Protein AF-A0A2T1EA44-F1 (afdb_monomer_lite)

Radius of gyration: 20.58 Å; chains: 1; bounding box: 34×71×42 Å

Sequence (195 aa):
MQTLPCPFCGSSKQEIYDLWYDGSHVLVYCECGAQAGEAEDKERAIALWNTRKAQSNTGEKLMQKIIATALLLPVLTFVPSALAQVMIDFQSQPTSEQLVQVIENATKDKNYSTARRVADNAIKQFPDLAIAYYYRAIAEFNIGNPEGARLDFEMAKTLYLSQLKSVKISAQEKNEAWVKLEMVEQHLKLLKPQR

pLDDT: mean 76.05, std 19.66, range [32.69, 98.44]

Foldseek 3Di:
DQAQQQPQPRDSPWDWDDPPVPQQWIWIDHLLLDIFHTHGHDVRRRVRRRVPDHDDDPPCPPVVVVVVVVPPDDDDPPPPVVVVVVVVNVPRDDDLVRLLVQLVVCVVVVVLVSNLSSLVNSCVVPVLSLSSLQSNLSSCVSVPNLVSSLVSLVSSLVSLVVVLPDPPDDPVVNVVSVVSNVVSVVSNVVSPPDD

Secondary structure (DSSP, 8-state):
-PPPPPTTT----EEEEESSSSSSSEEEEETTS-BPPPBSSHHHHHHHHHTT-----TTTTTTHHHHHHS----------HHHHHHHHHHTTSPPHHHHHHHHHHHHHTT-HHHHHHHHHHHHHH-TT-HHHHHHHHHHHHHTT-HHHHHHHHHHHHHHHHHHHH-TTS-HHHHHHHHHHHHHHHHHHHHTS---

Structure (mmCIF, N/CA/C/O backbone):
data_AF-A0A2T1EA44-F1
#
_entry.id   AF-A0A2T1EA44-F1
#
loop_
_atom_site.group_PDB
_atom_site.id
_atom_site.type_symbol
_atom_site.label_atom_id
_atom_site.label_alt_id
_atom_site.label_comp_id
_atom_site.label_asym_id
_atom_site.label_entity_id
_atom_site.label_seq_id
_atom_site.pdbx_PDB_ins_code
_atom_site.Cartn_x
_atom_site.Cartn_y
_atom_site.Cartn_z
_atom_site.occupancy
_atom_site.B_iso_or_equiv
_atom_site.auth_seq_id
_atom_site.auth_comp_id
_atom_site.auth_asym_id
_atom_site.auth_atom_id
_atom_site.pdbx_PDB_model_num
ATOM 1 N N . MET A 1 1 ? 12.263 -21.273 -20.399 1.00 66.25 1 MET A N 1
ATOM 2 C CA . MET A 1 1 ? 11.385 -21.879 -19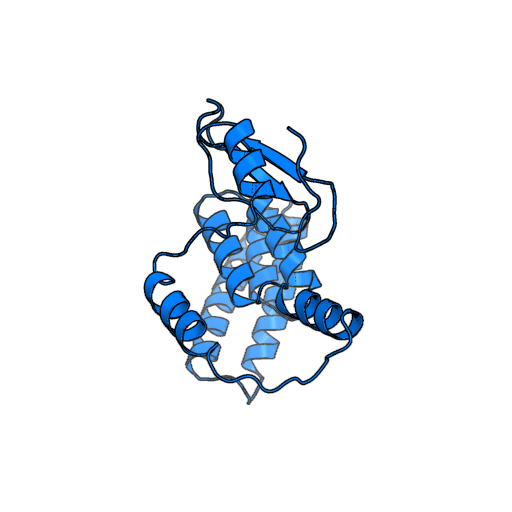.366 1.00 66.25 1 MET A CA 1
ATOM 3 C C . MET 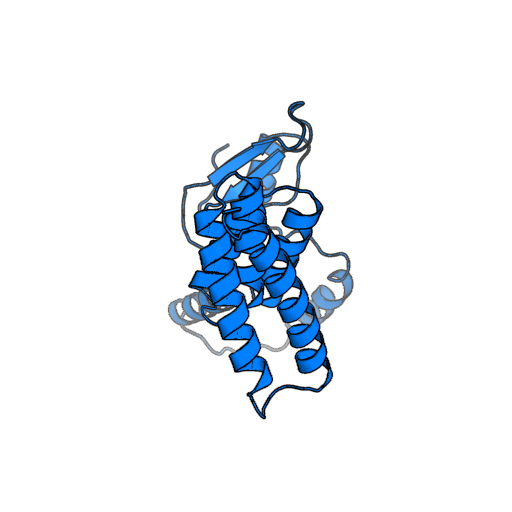A 1 1 ? 10.111 -21.051 -19.244 1.00 66.25 1 MET A C 1
ATOM 5 O O . MET A 1 1 ? 10.185 -19.857 -19.495 1.00 66.25 1 MET A O 1
ATOM 9 N N . GLN A 1 2 ? 8.966 -21.655 -18.910 1.00 82.19 2 GLN A N 1
ATOM 10 C CA . GLN A 1 2 ? 7.730 -20.920 -18.589 1.00 82.19 2 GLN A CA 1
ATOM 11 C C . GLN A 1 2 ? 7.551 -20.841 -17.066 1.00 82.19 2 GLN A C 1
ATOM 13 O O . GLN A 1 2 ? 8.016 -21.723 -16.336 1.00 82.19 2 GLN A O 1
ATOM 18 N N . THR A 1 3 ? 6.916 -19.774 -16.587 1.00 83.56 3 THR A N 1
ATOM 19 C CA . THR A 1 3 ? 6.567 -19.614 -15.173 1.00 83.56 3 THR A CA 1
ATOM 20 C C . THR A 1 3 ? 5.416 -20.548 -14.817 1.00 83.56 3 THR A C 1
ATOM 22 O O . THR A 1 3 ? 4.441 -20.666 -15.556 1.00 83.56 3 THR A O 1
ATOM 25 N N . LEU A 1 4 ? 5.517 -21.221 -13.674 1.00 85.62 4 LEU A N 1
ATOM 26 C CA . LEU A 1 4 ? 4.383 -21.915 -13.082 1.00 85.62 4 LEU A CA 1
ATOM 27 C C . LEU A 1 4 ? 3.350 -20.888 -12.601 1.00 85.62 4 LEU A C 1
ATOM 29 O O . LEU A 1 4 ? 3.738 -19.787 -12.192 1.00 85.62 4 LEU A O 1
ATOM 33 N N . PRO A 1 5 ? 2.056 -21.251 -12.568 1.00 83.44 5 PRO A N 1
ATOM 34 C CA . PRO A 1 5 ? 1.039 -20.401 -11.977 1.00 83.44 5 PRO A CA 1
ATOM 35 C C . PRO A 1 5 ? 1.421 -19.975 -10.561 1.00 83.44 5 PRO A C 1
ATOM 37 O O . PRO A 1 5 ? 2.055 -20.720 -9.795 1.00 83.44 5 PRO A O 1
ATOM 40 N N . CYS A 1 6 ? 1.044 -18.747 -10.232 1.00 78.19 6 CYS A N 1
ATOM 41 C CA . CYS A 1 6 ? 1.312 -18.141 -8.946 1.00 78.19 6 CYS A CA 1
ATOM 42 C C . CYS A 1 6 ? 0.760 -19.019 -7.822 1.00 78.19 6 CYS A C 1
ATOM 44 O O . CYS A 1 6 ? -0.415 -19.381 -7.874 1.00 78.19 6 CYS A O 1
ATOM 46 N N . PRO A 1 7 ? 1.565 -19.346 -6.797 1.00 69.31 7 PRO A N 1
ATOM 47 C CA . PRO A 1 7 ? 1.091 -20.185 -5.704 1.00 69.31 7 PRO A CA 1
ATOM 48 C C . PRO A 1 7 ? 0.096 -19.438 -4.809 1.00 69.31 7 PRO A C 1
ATOM 50 O O . PRO A 1 7 ? -0.648 -20.072 -4.079 1.00 69.31 7 PRO A O 1
ATOM 53 N N . PHE A 1 8 ? 0.079 -18.103 -4.876 1.00 64.75 8 PHE A N 1
ATOM 54 C CA . PHE A 1 8 ? -0.744 -17.257 -4.016 1.00 64.75 8 PHE A CA 1
ATOM 55 C C . PHE A 1 8 ? -2.123 -16.961 -4.607 1.00 64.75 8 PHE A C 1
ATOM 57 O O . PHE A 1 8 ? -3.100 -16.891 -3.874 1.00 64.75 8 PHE A O 1
ATOM 64 N N . CYS A 1 9 ? -2.216 -16.761 -5.925 1.00 67.94 9 CYS A N 1
ATOM 65 C CA . CYS A 1 9 ? -3.474 -16.377 -6.575 1.00 67.94 9 CYS A CA 1
ATOM 66 C C . CYS A 1 9 ? -3.900 -17.299 -7.722 1.00 67.94 9 CYS A C 1
ATOM 68 O O . CYS A 1 9 ? -4.896 -17.018 -8.382 1.00 67.94 9 CYS A O 1
ATOM 70 N N . GLY A 1 10 ? -3.121 -18.339 -8.034 1.00 73.56 10 GLY A N 1
ATOM 71 C CA . GLY A 1 10 ? -3.393 -19.266 -9.138 1.00 73.56 10 GLY A CA 1
ATOM 72 C C . GLY A 1 10 ? -3.266 -18.666 -10.543 1.00 73.56 10 GLY A C 1
ATOM 73 O O . GLY A 1 10 ? -3.386 -19.392 -11.526 1.00 73.56 10 GLY A O 1
ATOM 74 N N . SER A 1 11 ? -3.005 -17.362 -10.670 1.00 75.38 11 SER A N 1
ATOM 75 C CA . SER A 1 11 ? -2.881 -16.705 -11.970 1.00 75.38 11 SER A CA 1
ATOM 76 C C . SER A 1 11 ? -1.675 -17.224 -12.743 1.00 75.38 11 SER A C 1
ATOM 78 O O . SER A 1 11 ? -0.626 -17.496 -12.162 1.00 75.38 11 SER A O 1
ATOM 80 N N . SER A 1 12 ? -1.796 -17.308 -14.064 1.00 83.50 12 SER A N 1
ATOM 81 C CA . SER A 1 12 ? -0.691 -17.533 -15.004 1.00 83.50 12 SER A CA 1
ATOM 82 C C . SER A 1 12 ? -0.153 -16.228 -15.606 1.00 83.50 12 SER A C 1
ATOM 84 O O . SER A 1 12 ? 0.660 -16.257 -16.527 1.00 83.50 12 SER A O 1
ATOM 86 N N . LYS A 1 13 ? -0.635 -15.071 -15.136 1.00 78.94 13 LYS A N 1
ATOM 87 C CA . LYS A 1 13 ? -0.193 -13.749 -15.588 1.00 78.94 13 LYS A CA 1
ATOM 88 C C . LYS A 1 13 ? 1.004 -13.298 -14.757 1.00 78.94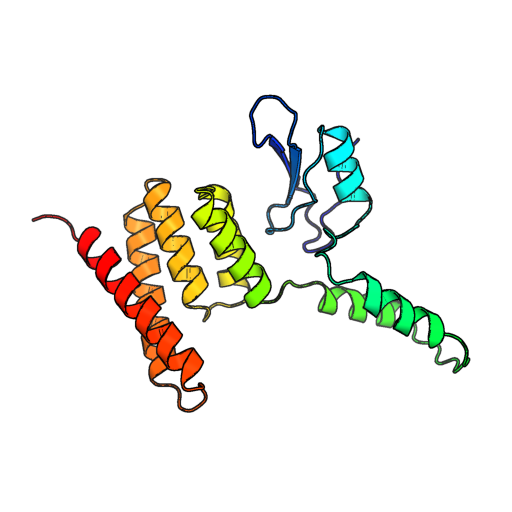 13 LYS A C 1
ATOM 90 O O . LYS A 1 13 ? 0.878 -12.508 -13.819 1.00 78.94 13 LYS A O 1
ATOM 95 N N . GLN A 1 14 ? 2.159 -13.870 -15.082 1.00 85.00 14 GLN A N 1
ATOM 96 C CA . GLN A 1 14 ? 3.446 -13.414 -14.573 1.00 85.00 14 GLN A CA 1
ATOM 97 C C . GLN A 1 14 ? 4.118 -12.489 -15.582 1.00 85.00 14 GLN A C 1
ATOM 99 O O . GLN A 1 14 ? 4.169 -12.778 -16.776 1.00 85.00 14 GLN A O 1
ATOM 104 N N . GLU A 1 15 ? 4.686 -11.411 -15.070 1.00 80.94 15 GLU A N 1
ATOM 105 C CA . GLU A 1 15 ? 5.551 -10.496 -15.791 1.00 80.94 15 GLU A CA 1
ATOM 106 C C . GLU A 1 15 ? 6.984 -10.680 -15.297 1.00 80.94 15 GLU A C 1
ATOM 108 O O . GLU A 1 15 ? 7.231 -11.020 -14.140 1.00 80.94 15 GLU A O 1
ATOM 113 N N . ILE A 1 16 ? 7.942 -10.477 -16.193 1.00 81.50 16 ILE A N 1
ATOM 114 C CA . ILE A 1 16 ? 9.364 -10.554 -15.873 1.00 81.50 16 ILE A CA 1
ATOM 115 C C . ILE A 1 16 ? 9.899 -9.140 -15.992 1.00 81.50 16 ILE A C 1
ATOM 117 O O . ILE A 1 16 ? 9.819 -8.550 -17.069 1.00 81.50 16 ILE A O 1
ATOM 121 N N . TYR A 1 17 ? 10.392 -8.608 -14.881 1.00 72.38 17 TYR A N 1
ATOM 122 C CA . TYR A 1 17 ? 10.838 -7.227 -14.785 1.00 72.38 17 TYR A CA 1
ATOM 123 C C . TYR A 1 17 ? 12.358 -7.179 -14.666 1.00 72.38 17 TYR A C 1
ATOM 125 O O . TYR A 1 17 ? 12.923 -7.875 -13.823 1.00 72.38 17 TYR A O 1
ATOM 133 N N . ASP A 1 18 ? 12.993 -6.367 -15.509 1.00 76.00 18 ASP A N 1
ATOM 134 C CA . ASP A 1 18 ? 14.408 -6.011 -15.408 1.00 76.00 18 ASP A CA 1
ATOM 135 C C . ASP A 1 18 ? 14.509 -4.678 -14.665 1.00 76.00 18 ASP A C 1
ATOM 137 O O . ASP A 1 18 ? 13.965 -3.661 -15.099 1.00 76.00 18 ASP A O 1
ATOM 141 N N . LEU A 1 19 ? 15.145 -4.710 -13.500 1.00 62.88 19 LEU A N 1
ATOM 142 C CA . LEU A 1 19 ? 15.240 -3.563 -12.611 1.00 62.88 19 LEU A CA 1
ATOM 143 C C . LEU A 1 19 ? 16.288 -2.536 -13.080 1.00 62.88 19 LEU A C 1
ATOM 145 O O . LEU A 1 19 ? 16.134 -1.356 -12.767 1.00 62.88 19 LEU A O 1
ATOM 149 N N . TRP A 1 20 ? 17.324 -2.954 -13.817 1.00 63.75 20 TRP A N 1
ATOM 150 C CA . TRP A 1 20 ? 18.500 -2.115 -14.114 1.00 63.75 20 TRP A CA 1
ATOM 151 C C . TRP A 1 20 ? 18.742 -1.918 -15.619 1.00 63.75 20 TRP A C 1
ATOM 153 O O . TRP A 1 20 ? 19.686 -1.228 -15.994 1.00 63.75 20 TRP A O 1
ATOM 163 N N . TYR A 1 21 ? 17.855 -2.440 -16.480 1.00 52.94 21 TYR A N 1
ATOM 164 C CA . TYR A 1 21 ? 17.894 -2.331 -17.953 1.00 52.94 21 TYR A CA 1
ATOM 165 C C . TYR A 1 21 ? 19.145 -2.938 -18.616 1.00 52.94 21 TYR A C 1
ATOM 167 O O . TYR A 1 21 ? 19.296 -2.865 -19.838 1.00 52.94 21 TYR A O 1
ATOM 175 N N . ASP A 1 22 ? 20.034 -3.535 -17.827 1.00 70.12 22 ASP A N 1
ATOM 176 C CA . ASP A 1 22 ? 21.237 -4.244 -18.254 1.00 70.12 22 ASP A CA 1
ATOM 177 C C . ASP A 1 22 ? 21.069 -5.772 -18.174 1.00 70.12 22 ASP A C 1
ATOM 179 O O . ASP A 1 22 ? 21.993 -6.518 -18.500 1.00 70.12 22 ASP A O 1
ATOM 183 N N . GLY A 1 23 ? 19.883 -6.242 -17.771 1.00 62.03 23 GLY A N 1
ATOM 184 C CA . GLY A 1 23 ? 19.543 -7.651 -17.631 1.00 62.03 23 GLY A CA 1
ATOM 185 C C . GLY A 1 23 ? 20.100 -8.329 -16.383 1.00 62.03 23 GLY A C 1
ATOM 186 O O . GLY A 1 23 ? 19.860 -9.524 -16.234 1.00 62.03 23 GLY A O 1
ATOM 187 N N . SER A 1 24 ? 20.813 -7.613 -15.505 1.00 64.94 24 SER A N 1
ATOM 188 C CA . SER A 1 24 ? 21.544 -8.201 -14.369 1.00 64.94 24 SER A CA 1
ATOM 189 C C . SER A 1 24 ? 20.709 -8.388 -13.098 1.00 64.94 24 SER A C 1
ATOM 191 O O . SER A 1 24 ? 21.126 -9.074 -12.169 1.00 64.94 24 SER A O 1
ATOM 193 N N . HIS A 1 25 ? 19.516 -7.799 -13.050 1.00 70.62 25 HIS A N 1
ATOM 194 C CA . HIS A 1 25 ? 18.621 -7.846 -11.896 1.00 70.62 25 HIS A CA 1
ATOM 195 C C . HIS A 1 25 ? 17.193 -8.065 -12.379 1.00 70.62 25 HIS A C 1
ATOM 197 O O . HIS A 1 25 ? 16.414 -7.133 -12.593 1.00 70.62 25 HIS A O 1
ATOM 203 N N . VAL A 1 26 ? 16.860 -9.334 -12.570 1.00 76.81 26 VAL A N 1
ATOM 204 C CA . VAL A 1 26 ? 15.582 -9.772 -13.114 1.00 76.81 26 VAL A CA 1
ATOM 205 C C . VAL A 1 26 ? 14.770 -10.463 -12.029 1.00 76.81 26 VAL A C 1
ATOM 207 O O . VAL A 1 26 ? 15.279 -11.302 -11.287 1.00 76.81 26 VAL A O 1
ATOM 210 N N . LEU A 1 27 ? 13.479 -10.154 -11.951 1.00 79.38 27 LEU A N 1
ATOM 211 C CA . LEU A 1 27 ? 12.551 -10.841 -11.055 1.00 79.38 27 LEU A CA 1
ATOM 212 C C . LEU A 1 27 ? 11.258 -11.220 -11.770 1.00 79.38 27 LEU A C 1
ATOM 214 O O . LEU A 1 27 ? 10.819 -10.561 -12.714 1.00 79.38 27 LEU A O 1
ATOM 218 N N . VAL A 1 28 ? 10.644 -12.306 -11.300 1.00 84.69 28 VAL A N 1
ATOM 219 C CA . VAL A 1 28 ? 9.301 -12.703 -11.728 1.00 84.69 28 VAL A CA 1
ATOM 220 C C . VAL A 1 28 ? 8.297 -12.091 -10.778 1.00 84.69 28 VAL A C 1
ATOM 222 O O . VAL A 1 28 ? 8.375 -12.281 -9.563 1.00 84.69 28 VAL A O 1
ATOM 225 N N . TYR A 1 29 ? 7.337 -11.397 -11.363 1.00 75.94 29 TYR A N 1
ATOM 226 C CA . TYR A 1 29 ? 6.269 -10.713 -10.678 1.00 75.94 29 TYR A CA 1
ATOM 227 C C . TYR A 1 29 ? 4.923 -11.283 -11.120 1.00 75.94 29 TYR A C 1
ATOM 229 O O . TYR A 1 29 ? 4.689 -11.484 -12.306 1.00 75.94 29 TYR A O 1
ATOM 237 N N . CYS A 1 30 ? 4.005 -11.520 -10.192 1.00 79.44 30 CYS A N 1
ATOM 238 C CA . CYS A 1 30 ? 2.632 -11.892 -10.521 1.00 79.44 30 CYS A CA 1
ATOM 239 C C . CYS A 1 30 ? 1.676 -10.739 -10.254 1.00 79.44 30 CYS A C 1
ATOM 241 O O . CYS A 1 30 ? 1.810 -10.056 -9.244 1.00 79.44 30 CYS A O 1
ATOM 243 N N . GLU A 1 31 ? 0.640 -10.597 -11.086 1.00 70.31 31 GLU A N 1
ATOM 244 C CA . GLU A 1 31 ? -0.404 -9.563 -10.970 1.00 70.31 31 GLU A CA 1
ATOM 245 C C . GLU A 1 31 ? -0.996 -9.390 -9.557 1.00 70.31 31 GLU A C 1
ATOM 247 O O . GLU A 1 31 ? -1.500 -8.323 -9.215 1.00 70.31 31 GLU A O 1
ATOM 252 N N . CYS A 1 32 ? -0.910 -10.422 -8.717 1.00 59.69 32 CYS A N 1
ATOM 253 C CA . CYS A 1 32 ? -1.377 -10.401 -7.341 1.00 59.69 32 CYS A CA 1
ATOM 254 C C . CYS A 1 32 ? -0.401 -9.806 -6.319 1.00 59.69 32 CYS A C 1
ATOM 256 O O . CYS A 1 32 ? -0.705 -9.892 -5.139 1.00 59.69 32 CYS A O 1
ATOM 258 N N . GLY A 1 33 ? 0.770 -9.275 -6.671 1.00 61.69 33 GLY A N 1
ATOM 259 C CA . GLY A 1 33 ? 1.712 -8.781 -5.650 1.00 61.69 33 GLY A CA 1
ATOM 260 C C . GLY A 1 33 ? 2.907 -9.679 -5.386 1.00 61.69 33 GLY A C 1
ATOM 261 O O . GLY A 1 33 ? 3.938 -9.190 -4.936 1.00 61.69 33 GLY A O 1
ATOM 262 N N . ALA A 1 34 ? 2.777 -10.978 -5.651 1.00 72.19 34 ALA A N 1
ATOM 263 C CA . ALA A 1 34 ? 3.821 -11.938 -5.340 1.00 72.19 34 ALA A CA 1
ATOM 264 C C . ALA A 1 34 ? 5.025 -11.759 -6.265 1.00 72.19 34 ALA A C 1
ATOM 266 O O . ALA A 1 34 ? 4.864 -11.658 -7.483 1.00 72.19 34 ALA A O 1
ATOM 267 N N . GLN A 1 35 ? 6.221 -11.795 -5.684 1.00 76.44 35 GLN A N 1
ATOM 268 C CA . GLN A 1 35 ? 7.474 -11.739 -6.424 1.00 76.44 35 GLN A CA 1
ATOM 269 C C . GLN A 1 35 ? 8.430 -12.842 -5.973 1.00 76.44 35 GLN A C 1
ATOM 271 O O . GLN A 1 35 ? 8.438 -13.232 -4.804 1.00 76.44 35 GLN A O 1
ATOM 276 N N . ALA A 1 36 ? 9.221 -13.353 -6.913 1.00 76.19 36 ALA A N 1
ATOM 277 C CA . ALA A 1 36 ? 10.407 -14.134 -6.584 1.00 76.19 36 ALA A CA 1
ATOM 278 C C . ALA A 1 36 ? 11.542 -13.204 -6.130 1.00 76.19 36 ALA A C 1
ATOM 280 O O . ALA A 1 36 ? 11.494 -11.995 -6.354 1.00 76.19 36 ALA A O 1
ATOM 281 N N . GLY A 1 37 ? 12.577 -13.782 -5.516 1.00 68.56 37 GLY A N 1
ATOM 282 C CA . GLY A 1 37 ? 13.823 -13.055 -5.291 1.00 68.56 37 GLY A CA 1
ATOM 283 C C . GLY A 1 37 ? 14.479 -12.619 -6.602 1.00 68.56 37 GLY A C 1
ATOM 284 O O . GLY A 1 37 ? 14.262 -13.239 -7.647 1.00 68.56 37 GLY A O 1
ATOM 285 N N . GLU A 1 38 ? 15.278 -11.557 -6.520 1.00 77.81 38 GLU A N 1
ATOM 286 C CA . GLU A 1 38 ? 16.085 -11.059 -7.635 1.00 77.81 38 GLU A CA 1
ATOM 287 C C . GLU A 1 38 ? 17.075 -12.117 -8.126 1.00 77.81 38 GLU A C 1
ATOM 289 O O . GLU A 1 38 ? 17.595 -12.926 -7.348 1.00 77.81 38 GLU A O 1
ATOM 294 N N . ALA A 1 39 ? 17.331 -12.099 -9.428 1.00 80.31 39 ALA A N 1
ATOM 295 C CA . ALA A 1 39 ? 18.218 -13.028 -10.093 1.00 80.31 39 ALA A CA 1
ATOM 296 C C . ALA A 1 39 ? 19.082 -12.313 -11.132 1.00 80.31 39 ALA A C 1
ATOM 298 O O . ALA A 1 39 ? 18.666 -11.315 -11.712 1.00 80.31 39 ALA A O 1
ATOM 299 N N . GLU A 1 40 ? 20.249 -12.891 -11.399 1.00 81.25 40 GLU A N 1
ATOM 300 C CA . GLU A 1 40 ? 21.235 -12.366 -12.353 1.00 81.25 40 GLU A CA 1
ATOM 301 C C . GLU A 1 40 ? 20.744 -12.381 -13.806 1.00 81.25 40 GLU A C 1
ATOM 303 O O . GLU A 1 40 ? 21.304 -11.703 -14.659 1.00 81.25 40 GLU A O 1
ATOM 308 N N . ASP A 1 41 ? 19.713 -13.177 -14.096 1.00 85.62 41 ASP A N 1
ATOM 309 C CA . ASP A 1 41 ? 19.150 -13.315 -15.428 1.00 85.62 41 ASP A CA 1
ATOM 310 C C . ASP A 1 41 ? 17.694 -13.817 -15.386 1.00 85.62 41 ASP A C 1
ATOM 312 O O . ASP A 1 41 ? 17.164 -14.295 -14.372 1.00 85.62 41 ASP A O 1
ATOM 316 N N . LYS A 1 42 ? 17.033 -13.736 -16.542 1.00 85.69 42 LYS A N 1
ATOM 317 C CA . LYS A 1 42 ? 15.640 -14.153 -16.740 1.00 85.69 42 LYS A CA 1
ATOM 318 C C . LYS A 1 42 ? 15.385 -15.624 -16.411 1.00 85.69 42 LYS A C 1
ATOM 320 O O . LYS A 1 42 ? 14.316 -15.970 -15.906 1.00 85.69 42 LYS A O 1
ATOM 325 N N . GLU A 1 43 ? 16.309 -16.511 -16.738 1.00 88.25 43 GLU A N 1
ATOM 326 C CA . GLU A 1 43 ? 16.128 -17.954 -16.582 1.00 88.25 43 GLU A CA 1
ATOM 327 C C . GLU A 1 43 ? 16.222 -18.350 -15.114 1.00 88.25 43 GLU A C 1
ATOM 329 O O . GLU A 1 43 ? 15.408 -19.140 -14.627 1.00 88.25 43 GLU A O 1
ATOM 334 N N . ARG A 1 44 ? 17.152 -17.726 -14.396 1.00 84.31 44 ARG A N 1
ATOM 335 C CA . ARG A 1 44 ? 17.335 -17.824 -12.957 1.00 84.31 44 ARG A CA 1
ATOM 336 C C . ARG A 1 44 ? 16.140 -17.251 -12.209 1.00 84.31 44 ARG A C 1
ATOM 338 O O . ARG A 1 44 ? 15.673 -17.892 -11.271 1.00 84.31 44 ARG A O 1
ATOM 345 N N . ALA A 1 45 ? 15.579 -16.134 -12.670 1.00 83.81 45 ALA A N 1
ATOM 346 C CA . ALA A 1 45 ? 14.361 -15.557 -12.105 1.00 83.81 45 ALA A CA 1
ATOM 347 C C . ALA A 1 45 ? 13.164 -16.519 -12.235 1.00 83.81 45 ALA A C 1
ATOM 349 O O . ALA A 1 45 ? 12.446 -16.768 -11.264 1.00 83.81 45 ALA A O 1
ATOM 350 N N . ILE A 1 46 ? 12.977 -17.131 -13.412 1.00 87.94 46 ILE A N 1
ATOM 351 C CA . ILE A 1 46 ? 11.919 -18.132 -13.642 1.00 87.94 46 ILE A CA 1
ATOM 352 C C . ILE A 1 46 ? 12.159 -19.394 -12.806 1.00 87.94 46 ILE A C 1
ATOM 354 O O . ILE A 1 46 ? 11.219 -19.944 -12.232 1.00 87.94 46 ILE A O 1
ATOM 358 N N . ALA A 1 47 ? 13.406 -19.856 -12.709 1.00 87.19 47 ALA A N 1
ATOM 359 C CA . ALA A 1 47 ? 13.754 -21.003 -11.880 1.00 87.19 47 ALA A CA 1
ATOM 360 C C . ALA A 1 47 ? 13.461 -20.728 -10.397 1.00 87.19 47 ALA A C 1
ATOM 362 O O . ALA A 1 47 ? 12.826 -21.552 -9.742 1.00 87.19 47 ALA A O 1
ATOM 363 N N . LEU A 1 48 ? 13.843 -19.554 -9.884 1.00 83.69 48 LEU A N 1
ATOM 364 C CA . LEU A 1 48 ? 13.539 -19.121 -8.519 1.00 83.69 48 LEU A CA 1
ATOM 365 C C . LEU A 1 48 ? 12.029 -19.115 -8.264 1.00 83.69 48 LEU A C 1
ATOM 367 O O . LEU A 1 48 ? 11.577 -19.766 -7.321 1.00 83.69 48 LEU A O 1
ATOM 371 N N . TRP A 1 49 ? 11.247 -18.499 -9.156 1.00 85.62 49 TRP A N 1
ATOM 372 C CA . TRP A 1 49 ? 9.781 -18.500 -9.100 1.00 85.62 49 TRP A CA 1
ATOM 373 C C . TRP A 1 49 ? 9.185 -19.915 -9.048 1.00 85.62 49 TRP A C 1
ATOM 375 O O . TRP A 1 49 ? 8.319 -20.218 -8.222 1.00 85.62 49 TRP A O 1
ATOM 385 N N . ASN A 1 50 ? 9.692 -20.813 -9.893 1.00 86.75 50 ASN A N 1
ATOM 386 C CA . ASN A 1 50 ? 9.202 -22.185 -9.994 1.00 86.75 50 ASN A CA 1
ATOM 387 C C . ASN A 1 50 ? 9.627 -23.064 -8.808 1.00 86.75 50 ASN A C 1
ATOM 389 O O . ASN A 1 50 ? 8.915 -24.005 -8.467 1.00 86.75 50 ASN A O 1
ATOM 393 N N . THR A 1 51 ? 10.749 -22.759 -8.149 1.00 80.25 51 THR A N 1
ATOM 394 C CA . THR A 1 51 ? 11.238 -23.529 -6.989 1.00 80.25 51 THR A CA 1
ATOM 395 C C . THR A 1 51 ? 10.459 -23.269 -5.698 1.00 80.25 51 THR A C 1
ATOM 397 O O . THR A 1 51 ? 10.710 -23.950 -4.706 1.00 80.25 51 THR A O 1
ATOM 400 N N . ARG A 1 52 ? 9.521 -22.303 -5.695 1.00 66.81 52 ARG A N 1
ATOM 401 C CA . ARG A 1 52 ? 8.694 -21.907 -4.535 1.00 66.81 52 ARG A CA 1
ATOM 402 C C . ARG A 1 52 ? 9.503 -21.511 -3.288 1.00 66.81 52 ARG A C 1
ATOM 404 O O . ARG A 1 52 ? 8.943 -21.425 -2.199 1.00 66.81 52 ARG A O 1
ATOM 411 N N . LYS A 1 53 ? 10.811 -21.264 -3.418 1.00 53.91 53 LYS A N 1
ATOM 412 C CA . LYS A 1 53 ? 11.637 -20.777 -2.311 1.00 53.91 53 LYS A CA 1
ATOM 413 C C . LYS A 1 53 ? 11.302 -19.309 -2.074 1.00 53.91 53 LYS A C 1
ATOM 415 O O . LYS A 1 53 ? 11.628 -18.460 -2.900 1.00 53.91 53 LYS A O 1
ATOM 420 N N . ALA A 1 54 ? 10.637 -19.030 -0.955 1.00 41.19 54 ALA A N 1
ATOM 421 C CA . ALA A 1 54 ? 10.515 -17.678 -0.434 1.00 41.19 54 ALA A CA 1
ATOM 422 C C . ALA A 1 54 ? 11.918 -17.074 -0.261 1.00 41.19 54 ALA A C 1
ATOM 424 O O . ALA A 1 54 ? 12.864 -17.784 0.096 1.00 41.19 54 ALA A O 1
ATOM 425 N N . GLN A 1 55 ? 12.053 -15.773 -0.526 1.00 39.44 55 GLN A N 1
ATOM 426 C CA . GLN A 1 55 ? 13.228 -15.014 -0.108 1.00 39.44 55 GLN A CA 1
ATOM 427 C C . GLN A 1 55 ? 13.420 -15.259 1.389 1.00 39.44 55 GLN A C 1
ATOM 429 O O . GLN A 1 55 ? 12.572 -14.903 2.205 1.00 39.44 55 GLN A O 1
ATOM 434 N N . SER A 1 56 ? 14.516 -15.930 1.736 1.00 32.69 56 SER A N 1
ATOM 435 C CA . SER A 1 56 ? 14.889 -16.153 3.119 1.00 32.69 56 SER A CA 1
ATOM 436 C C . SER A 1 56 ? 15.210 -14.797 3.734 1.00 32.69 56 SER A C 1
ATOM 438 O O . SER A 1 56 ? 16.306 -14.265 3.542 1.00 32.69 56 SER A O 1
ATOM 440 N N . ASN A 1 57 ? 14.273 -14.241 4.493 1.00 34.91 57 ASN A N 1
ATOM 441 C CA . ASN A 1 57 ? 14.625 -13.242 5.486 1.00 34.91 57 ASN A CA 1
ATOM 442 C C . ASN A 1 57 ? 15.612 -13.929 6.440 1.00 34.91 57 ASN A C 1
ATOM 444 O O . ASN A 1 57 ? 15.418 -15.082 6.836 1.00 34.91 57 ASN A O 1
ATOM 448 N N . THR A 1 58 ? 16.705 -13.251 6.768 1.00 38.59 58 THR A N 1
ATOM 449 C CA . THR A 1 58 ? 17.863 -13.705 7.556 1.00 38.59 58 THR A CA 1
ATOM 450 C C . THR A 1 58 ? 17.542 -14.026 9.034 1.00 38.59 58 THR A C 1
ATOM 452 O O . THR A 1 58 ? 18.323 -13.726 9.929 1.00 38.59 58 THR A O 1
ATOM 455 N N . GLY A 1 59 ? 16.410 -14.689 9.303 1.00 38.03 59 GLY A N 1
ATOM 456 C CA . GLY A 1 59 ? 15.959 -15.185 10.607 1.00 38.03 59 GLY A CA 1
ATOM 457 C C . GLY A 1 59 ? 15.457 -16.643 10.618 1.00 38.03 59 GLY A C 1
ATOM 458 O O . GLY A 1 59 ? 15.268 -17.205 11.693 1.00 38.03 59 GLY A O 1
ATOM 459 N N . GLU A 1 60 ? 15.296 -17.319 9.472 1.00 43.38 60 GLU A N 1
ATOM 460 C CA . GLU A 1 60 ? 14.706 -18.679 9.423 1.00 43.38 60 GLU A CA 1
ATOM 461 C C . GLU A 1 60 ? 15.647 -19.844 9.785 1.00 43.38 60 GLU A C 1
ATOM 463 O O . GLU A 1 60 ? 15.202 -20.988 9.905 1.00 43.38 60 GLU A O 1
ATOM 468 N N . LYS A 1 61 ? 16.943 -19.603 10.031 1.00 42.78 61 LYS A N 1
ATOM 469 C CA . LYS A 1 61 ? 17.879 -20.696 10.369 1.00 42.78 61 LYS A CA 1
ATOM 470 C C . LYS A 1 61 ? 17.627 -21.349 11.738 1.00 42.78 61 LYS A C 1
ATOM 472 O O . LYS A 1 61 ? 18.197 -22.409 11.994 1.00 42.78 61 LYS A O 1
ATOM 477 N N . LEU A 1 62 ? 16.779 -20.776 12.600 1.00 38.41 62 LEU A N 1
ATOM 478 C CA . LEU A 1 62 ? 16.419 -21.393 13.886 1.00 38.41 62 LEU A CA 1
ATOM 479 C C . LEU A 1 62 ? 15.108 -22.197 13.863 1.00 38.41 62 LEU A C 1
ATOM 481 O O . LEU A 1 62 ? 15.024 -23.207 14.560 1.00 38.41 62 LEU A O 1
ATOM 485 N N . MET A 1 63 ? 14.114 -21.827 13.050 1.00 39.34 63 MET A N 1
ATOM 486 C CA . MET A 1 63 ? 12.786 -22.467 13.100 1.00 39.34 63 MET A CA 1
ATOM 487 C C . MET A 1 63 ? 12.707 -23.787 12.315 1.00 39.34 63 MET A C 1
ATOM 489 O O . MET A 1 63 ? 11.915 -24.661 12.665 1.00 39.34 63 MET A O 1
ATOM 493 N N . GLN A 1 64 ? 13.588 -24.013 11.331 1.00 40.69 64 GLN A N 1
ATOM 494 C CA . GLN A 1 64 ? 13.650 -25.295 10.607 1.00 40.69 64 GLN A CA 1
ATOM 495 C C . GLN A 1 64 ? 14.166 -26.467 11.460 1.00 40.69 64 GLN A C 1
ATOM 497 O O . GLN A 1 64 ? 13.902 -27.623 11.134 1.00 40.69 64 GLN A O 1
ATOM 502 N N . LYS A 1 65 ? 14.858 -26.203 12.579 1.00 38.41 65 LYS A N 1
ATOM 503 C CA . LYS A 1 65 ? 15.313 -27.269 13.488 1.00 38.41 65 LYS A CA 1
ATOM 504 C C . LYS A 1 65 ? 14.219 -27.783 14.423 1.00 38.41 65 LYS A C 1
ATOM 506 O O . LYS A 1 65 ? 14.315 -28.927 14.845 1.00 38.41 65 LYS A O 1
ATOM 511 N N . ILE A 1 66 ? 13.201 -26.977 14.736 1.00 39.94 66 ILE A N 1
ATOM 512 C CA . ILE A 1 66 ? 12.154 -27.353 15.704 1.00 39.94 66 ILE A CA 1
ATOM 513 C C . ILE A 1 66 ? 11.133 -28.308 15.067 1.00 39.94 66 ILE A C 1
ATOM 515 O O . ILE A 1 66 ? 10.676 -29.249 15.708 1.00 39.94 66 ILE A O 1
ATOM 519 N N . ILE A 1 67 ? 10.812 -28.120 13.783 1.00 38.31 67 ILE A N 1
ATOM 520 C CA . ILE A 1 67 ? 9.838 -28.973 13.081 1.00 38.31 67 ILE A CA 1
ATOM 521 C C . ILE A 1 67 ? 10.448 -30.345 12.744 1.00 38.31 67 ILE A C 1
ATOM 523 O O . ILE A 1 67 ? 9.766 -31.365 12.819 1.00 38.31 67 ILE A O 1
ATOM 527 N N . ALA A 1 68 ? 11.752 -30.401 12.453 1.00 36.31 68 ALA A N 1
ATOM 528 C CA . ALA A 1 68 ? 12.444 -31.653 12.146 1.00 36.31 68 ALA A CA 1
ATOM 529 C C . ALA A 1 68 ? 12.589 -32.596 13.358 1.00 36.31 68 ALA A C 1
ATOM 531 O O . ALA A 1 68 ? 12.714 -33.804 13.175 1.00 36.31 68 ALA A O 1
ATOM 532 N N . THR A 1 69 ? 12.550 -32.082 14.591 1.00 38.91 69 THR A N 1
ATOM 533 C CA . THR A 1 69 ? 12.669 -32.898 15.812 1.00 38.91 69 THR A CA 1
ATOM 534 C C . THR A 1 69 ? 11.333 -33.395 16.368 1.00 38.91 69 THR A C 1
ATOM 536 O O . THR A 1 69 ? 11.336 -34.291 17.208 1.00 38.91 69 THR A O 1
ATOM 539 N N . ALA A 1 70 ? 10.193 -32.890 15.884 1.00 40.12 70 ALA A N 1
ATOM 540 C CA . ALA A 1 70 ? 8.862 -33.283 16.364 1.00 40.12 70 ALA A CA 1
ATOM 541 C C . ALA A 1 70 ? 8.208 -34.443 15.573 1.00 40.12 70 ALA A C 1
ATOM 543 O O . ALA A 1 70 ? 7.137 -34.914 15.946 1.00 40.12 70 ALA A O 1
ATOM 544 N N . LEU A 1 71 ? 8.849 -34.947 14.509 1.00 45.12 71 LEU A N 1
ATOM 545 C CA . LEU A 1 71 ? 8.327 -36.003 13.621 1.00 45.12 71 LEU A CA 1
ATOM 546 C C . LEU A 1 71 ? 8.669 -37.445 14.063 1.00 45.12 71 LEU A C 1
ATOM 548 O O . LEU A 1 71 ? 8.819 -38.334 13.228 1.00 45.12 71 LEU A O 1
ATOM 552 N N . LEU A 1 72 ? 8.785 -37.704 15.370 1.00 46.31 72 LEU 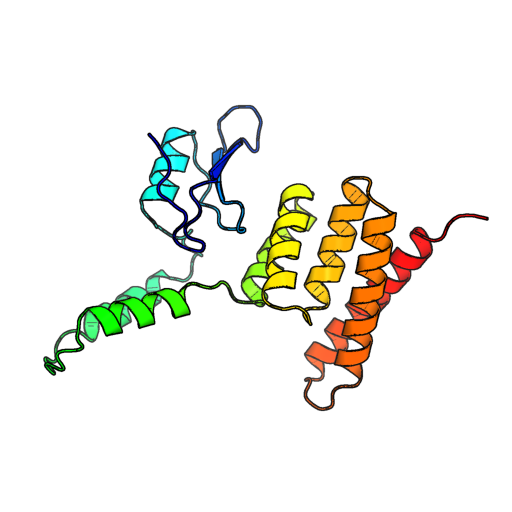A N 1
ATOM 553 C CA . LEU A 1 72 ? 9.081 -39.043 15.909 1.00 46.31 72 LEU A CA 1
ATOM 554 C C . LEU A 1 72 ? 8.029 -39.592 16.884 1.00 46.31 72 LEU A C 1
ATOM 556 O O . LEU A 1 72 ? 8.357 -40.415 17.733 1.00 46.31 72 LEU A O 1
ATOM 560 N N . LEU A 1 73 ? 6.75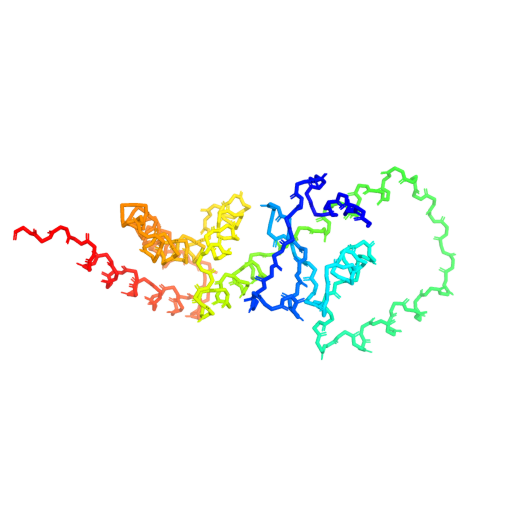3 -39.217 16.746 1.00 41.44 73 LEU A N 1
ATOM 561 C CA . LEU A 1 73 ? 5.662 -39.991 17.352 1.00 41.44 73 LEU A CA 1
ATOM 562 C C . LEU A 1 73 ? 4.521 -40.219 16.345 1.00 41.44 73 LEU A C 1
ATOM 564 O O . LEU A 1 73 ? 3.921 -39.252 15.872 1.00 41.44 73 LEU A O 1
ATOM 568 N N . PRO A 1 74 ? 4.210 -41.483 15.995 1.00 45.94 74 PRO A N 1
ATOM 569 C CA . PRO A 1 74 ? 3.188 -41.805 15.017 1.00 45.94 74 PRO A CA 1
ATOM 570 C C . PRO A 1 74 ? 1.826 -41.824 15.714 1.00 45.94 74 PRO A C 1
ATOM 572 O O . PRO A 1 74 ? 1.460 -42.808 16.351 1.00 45.94 74 PRO A O 1
ATOM 575 N N . VAL A 1 75 ? 1.044 -40.755 15.578 1.00 41.59 75 VAL A N 1
ATOM 576 C CA . VAL A 1 75 ? -0.404 -40.839 15.801 1.00 41.59 75 VAL A CA 1
ATOM 577 C C . VAL A 1 75 ? -1.077 -40.708 14.448 1.00 41.59 75 VAL A C 1
ATOM 579 O O . VAL A 1 75 ? -1.235 -39.625 13.889 1.00 41.59 75 VAL A O 1
ATOM 582 N N . LEU A 1 76 ? -1.406 -41.879 13.910 1.00 46.78 76 LEU A N 1
ATOM 583 C CA . LEU A 1 76 ? -2.122 -42.103 12.667 1.00 46.78 76 LEU A CA 1
ATOM 584 C C . LEU A 1 76 ? -3.546 -41.532 12.796 1.00 46.78 76 LEU A C 1
ATOM 586 O O . LEU A 1 76 ? -4.493 -42.246 13.110 1.00 46.78 76 LEU A O 1
ATOM 590 N N . THR A 1 77 ? -3.717 -40.231 12.569 1.00 50.72 77 THR A N 1
ATOM 591 C CA . THR A 1 77 ? -5.019 -39.708 12.149 1.00 50.72 77 THR A CA 1
ATOM 592 C C . THR A 1 77 ? -4.960 -39.575 10.641 1.00 50.72 77 THR A C 1
ATOM 594 O O . THR A 1 77 ? -4.250 -38.743 10.081 1.00 50.72 77 THR A O 1
ATOM 597 N N . PHE A 1 78 ? -5.641 -40.498 9.971 1.00 52.94 78 PHE A N 1
ATOM 598 C CA . PHE A 1 78 ? -5.835 -40.487 8.532 1.00 52.94 78 PHE A CA 1
ATOM 599 C C . PHE A 1 78 ? -6.752 -39.305 8.208 1.00 52.94 78 PHE A C 1
ATOM 601 O O . PHE A 1 78 ? -7.967 -39.460 8.113 1.00 52.94 78 PHE A O 1
ATOM 608 N N . VAL A 1 79 ? -6.185 -38.100 8.135 1.00 51.44 79 VAL A N 1
ATOM 609 C CA . VAL A 1 79 ? -6.886 -36.938 7.593 1.00 51.44 79 VAL A CA 1
ATOM 610 C C . VAL A 1 79 ? -7.061 -37.229 6.102 1.00 51.44 79 VAL A C 1
ATOM 612 O O . VAL A 1 79 ? -6.054 -37.384 5.406 1.00 51.44 79 VAL A O 1
ATOM 615 N N . PRO A 1 80 ? -8.298 -37.363 5.591 1.00 50.72 80 PRO A N 1
ATOM 616 C CA . PRO A 1 80 ? -8.531 -37.546 4.166 1.00 50.72 80 PRO A CA 1
ATOM 617 C C . PRO A 1 80 ? -7.782 -36.455 3.397 1.00 50.72 80 PRO A C 1
ATOM 619 O O . PRO A 1 80 ? -7.906 -35.277 3.731 1.00 50.72 80 PRO A O 1
ATOM 622 N N . SER A 1 81 ? -7.002 -36.834 2.385 1.00 57.09 81 SER A N 1
ATOM 623 C CA . SER A 1 81 ? -6.107 -35.946 1.622 1.00 57.09 81 SER A CA 1
ATOM 624 C C . SER A 1 81 ? -6.781 -34.673 1.087 1.00 57.09 81 SER A C 1
ATOM 626 O O . SER A 1 81 ? -6.127 -33.647 0.937 1.00 57.09 81 SER A O 1
ATOM 628 N N . ALA A 1 82 ? -8.100 -34.701 0.880 1.00 50.03 82 ALA A N 1
ATOM 629 C CA . ALA A 1 82 ? -8.893 -33.534 0.506 1.00 50.03 82 ALA A CA 1
ATOM 630 C C . ALA A 1 82 ? -8.985 -32.458 1.610 1.00 50.03 82 ALA A C 1
ATOM 632 O O . ALA A 1 82 ? -8.989 -31.272 1.301 1.00 50.03 82 ALA A O 1
ATOM 633 N N . LEU A 1 83 ? -9.020 -32.842 2.891 1.00 45.88 83 LEU A N 1
ATOM 634 C CA . LEU A 1 83 ? -9.055 -31.900 4.019 1.00 45.88 83 LEU A CA 1
ATOM 635 C C . LEU A 1 83 ? -7.678 -31.284 4.294 1.00 45.88 83 LEU A C 1
ATOM 637 O O . LEU A 1 83 ? -7.602 -30.117 4.666 1.00 45.88 83 LEU A O 1
ATOM 641 N N . ALA A 1 84 ? -6.593 -32.023 4.043 1.00 47.75 84 ALA A N 1
ATOM 642 C CA . ALA A 1 84 ? -5.236 -31.485 4.137 1.00 47.75 84 ALA A CA 1
ATOM 643 C C . ALA A 1 84 ? -4.974 -30.392 3.083 1.00 47.75 84 ALA A C 1
ATOM 645 O O . ALA A 1 84 ? -4.342 -29.388 3.395 1.00 47.75 84 ALA A O 1
ATOM 646 N N . GLN A 1 85 ? -5.512 -30.543 1.865 1.00 43.62 85 GLN A N 1
ATOM 647 C CA . GLN A 1 85 ? -5.360 -29.551 0.794 1.00 43.62 85 GLN A CA 1
ATOM 648 C C . GLN A 1 85 ? -6.058 -28.218 1.119 1.00 43.62 85 GLN A C 1
ATOM 650 O O . GLN A 1 85 ? -5.489 -27.157 0.892 1.00 43.62 85 GLN A O 1
ATOM 655 N N . VAL A 1 86 ? -7.244 -28.267 1.737 1.00 43.66 86 VAL A N 1
ATOM 656 C CA . VAL A 1 86 ? -7.996 -27.066 2.150 1.00 43.66 86 VAL A CA 1
ATOM 657 C C . VAL A 1 86 ? -7.275 -26.288 3.262 1.00 43.66 86 VAL A C 1
ATOM 659 O O . VAL A 1 86 ? -7.356 -25.063 3.307 1.00 43.66 86 VAL A O 1
ATOM 662 N N . MET A 1 87 ? -6.529 -26.967 4.144 1.00 38.56 87 MET A N 1
ATOM 663 C CA . MET A 1 87 ? -5.750 -26.301 5.201 1.00 38.56 87 MET A CA 1
ATOM 664 C C . MET A 1 87 ? -4.504 -25.568 4.671 1.00 38.56 87 MET A C 1
ATOM 666 O O . MET A 1 87 ? -4.027 -24.648 5.333 1.00 38.56 87 MET A O 1
ATOM 670 N N . ILE A 1 88 ? -3.998 -25.940 3.489 1.00 41.81 88 ILE A N 1
ATOM 671 C CA . ILE A 1 88 ? -2.810 -25.330 2.868 1.00 41.81 88 ILE A CA 1
ATOM 672 C C . ILE A 1 88 ? -3.157 -23.988 2.198 1.00 41.81 88 ILE A C 1
ATOM 674 O O . ILE A 1 88 ? -2.390 -23.036 2.324 1.00 41.81 88 ILE A O 1
ATOM 678 N N . ASP A 1 89 ? -4.329 -23.871 1.565 1.00 38.22 89 ASP A N 1
ATOM 679 C CA . ASP A 1 89 ? -4.723 -22.665 0.814 1.00 38.22 89 ASP A CA 1
ATOM 680 C C . ASP A 1 89 ? -5.095 -21.465 1.712 1.00 38.22 89 ASP A C 1
ATOM 682 O O . ASP A 1 89 ? -4.961 -20.311 1.307 1.00 38.22 89 ASP A O 1
ATOM 686 N N . PHE A 1 90 ? -5.537 -21.699 2.955 1.00 36.16 90 PHE A N 1
ATOM 687 C CA . PHE A 1 90 ? -5.862 -20.614 3.897 1.00 36.16 90 PHE A CA 1
ATOM 688 C C . PHE A 1 90 ? -4.612 -19.995 4.549 1.00 36.16 90 PHE A C 1
ATOM 690 O O . PHE A 1 90 ? -4.633 -18.839 4.965 1.00 36.16 90 PHE A O 1
ATOM 697 N N . GLN A 1 91 ? -3.503 -20.740 4.622 1.00 39.62 91 GLN A N 1
ATOM 698 C CA . GLN A 1 91 ? -2.261 -20.291 5.266 1.00 39.62 91 GLN A CA 1
ATOM 699 C C . GLN A 1 91 ? -1.325 -19.492 4.340 1.00 39.62 91 GLN A C 1
ATOM 701 O O . GLN A 1 91 ? -0.270 -19.049 4.788 1.00 39.62 91 GLN A O 1
ATOM 706 N N . SER A 1 92 ? -1.679 -19.289 3.066 1.00 55.59 92 SER A N 1
ATOM 707 C CA . SER A 1 92 ? -0.796 -18.647 2.083 1.00 55.59 92 SER A CA 1
ATOM 708 C C . SER A 1 92 ? -1.062 -17.160 1.829 1.00 55.59 92 SER A C 1
ATOM 710 O O . SER A 1 92 ? -0.316 -16.553 1.062 1.00 55.59 92 SER A O 1
ATOM 712 N N . GLN A 1 93 ? -2.107 -16.549 2.400 1.00 51.62 93 GLN A N 1
ATOM 713 C CA . GLN A 1 93 ? -2.376 -15.125 2.159 1.00 51.62 93 GLN A CA 1
ATOM 714 C C . GLN A 1 93 ? -1.414 -14.228 2.961 1.00 51.62 93 GLN A C 1
ATOM 716 O O . GLN A 1 93 ? -1.193 -14.485 4.146 1.00 51.62 93 GLN A O 1
ATOM 721 N N . PRO A 1 94 ? -0.823 -13.188 2.339 1.00 64.19 94 PRO A N 1
ATOM 722 C CA . PRO A 1 94 ? 0.085 -12.284 3.034 1.00 64.19 94 PRO A CA 1
ATOM 723 C C . PRO A 1 94 ? -0.678 -11.442 4.060 1.00 64.19 94 PRO A C 1
ATOM 725 O O . PRO A 1 94 ? -1.781 -10.965 3.786 1.00 64.19 94 PRO A O 1
ATOM 728 N N . THR A 1 95 ? -0.079 -11.227 5.229 1.00 82.31 95 THR A N 1
ATOM 729 C CA . THR A 1 95 ? -0.693 -10.394 6.272 1.00 82.31 95 THR A CA 1
ATOM 730 C C . THR A 1 95 ? -0.701 -8.919 5.866 1.00 82.31 95 THR A C 1
ATOM 732 O O . THR A 1 95 ? 0.056 -8.492 4.985 1.00 82.31 95 THR A O 1
ATOM 735 N N . SER A 1 96 ? -1.528 -8.109 6.533 1.00 82.50 96 SER A N 1
ATOM 736 C CA . SER A 1 96 ? -1.550 -6.654 6.342 1.00 82.50 96 SER A CA 1
ATOM 737 C C . SER A 1 96 ? -0.165 -6.033 6.528 1.00 82.50 96 SER A C 1
ATOM 739 O O . SER A 1 96 ? 0.240 -5.187 5.737 1.00 82.50 96 SER A O 1
ATOM 741 N N . GLU A 1 97 ? 0.597 -6.493 7.519 1.00 84.25 97 GLU A N 1
ATOM 742 C CA . GLU A 1 97 ? 1.924 -5.968 7.858 1.00 84.25 97 GLU A CA 1
ATOM 743 C C . GLU A 1 97 ? 2.935 -6.259 6.748 1.00 84.25 97 GLU A C 1
ATOM 745 O O . GLU A 1 97 ? 3.705 -5.381 6.362 1.00 84.25 97 GLU A O 1
ATOM 750 N N . GLN A 1 98 ? 2.906 -7.474 6.194 1.00 76.62 98 GLN A N 1
ATOM 751 C CA . GLN A 1 98 ? 3.785 -7.866 5.092 1.00 76.62 98 GLN A CA 1
ATOM 752 C C . GLN A 1 98 ? 3.507 -7.031 3.840 1.00 76.62 98 GLN A C 1
ATOM 754 O O . GLN A 1 98 ? 4.439 -6.551 3.192 1.00 76.62 98 GLN A O 1
ATOM 759 N N . LEU A 1 99 ? 2.228 -6.816 3.513 1.00 76.50 99 LEU A N 1
ATOM 760 C CA . LEU A 1 99 ? 1.841 -5.973 2.383 1.00 76.50 99 LEU A CA 1
ATOM 761 C C . LEU A 1 99 ? 2.298 -4.528 2.589 1.00 76.50 99 LEU A C 1
ATOM 763 O O . LEU A 1 99 ? 2.893 -3.944 1.685 1.00 76.50 99 LEU A O 1
ATOM 767 N N . VAL A 1 100 ? 2.084 -3.968 3.783 1.00 86.75 100 VAL A N 1
ATOM 768 C CA . VAL A 1 100 ? 2.529 -2.610 4.125 1.00 86.75 100 VAL A CA 1
ATOM 769 C C . VAL A 1 100 ? 4.040 -2.482 3.990 1.00 86.75 100 VAL A C 1
ATOM 771 O O . VAL A 1 100 ? 4.502 -1.550 3.338 1.00 86.75 100 VAL A O 1
ATOM 774 N N . GLN A 1 101 ? 4.813 -3.438 4.502 1.00 80.38 101 GLN A N 1
ATOM 775 C CA . GLN A 1 101 ? 6.271 -3.414 4.393 1.00 80.38 101 GLN A CA 1
ATOM 776 C C . GLN A 1 101 ? 6.747 -3.356 2.932 1.00 80.38 101 GLN A C 1
ATOM 778 O O . GLN A 1 101 ? 7.633 -2.568 2.598 1.00 80.38 101 GLN A O 1
ATOM 783 N N . VAL A 1 102 ? 6.146 -4.156 2.046 1.00 79.38 102 VAL A N 1
ATOM 784 C CA . VAL A 1 102 ? 6.477 -4.140 0.612 1.00 79.38 102 VAL A CA 1
ATOM 785 C C . VAL A 1 102 ? 6.123 -2.792 -0.017 1.00 79.38 102 VAL A C 1
ATOM 787 O O . VAL A 1 102 ? 6.932 -2.235 -0.758 1.00 79.38 102 VAL A O 1
ATOM 790 N N . ILE A 1 103 ? 4.946 -2.242 0.294 1.00 87.12 103 ILE A N 1
ATOM 791 C CA . ILE A 1 103 ? 4.502 -0.944 -0.229 1.00 87.12 103 ILE A CA 1
ATOM 792 C C . ILE A 1 103 ? 5.431 0.184 0.238 1.00 87.12 103 ILE A C 1
ATOM 794 O O . ILE A 1 103 ? 5.780 1.065 -0.552 1.00 87.12 103 ILE A O 1
ATOM 798 N N . GLU A 1 104 ? 5.852 0.160 1.502 1.00 86.56 104 GLU A N 1
ATOM 799 C CA . GLU A 1 104 ? 6.772 1.144 2.067 1.00 86.56 104 GLU A CA 1
ATOM 800 C C . GLU A 1 104 ? 8.127 1.122 1.374 1.00 86.56 104 GLU A C 1
ATOM 802 O O . GLU A 1 104 ? 8.631 2.177 0.985 1.00 86.56 104 GLU A O 1
ATOM 807 N N . ASN A 1 105 ? 8.704 -0.067 1.211 1.00 77.50 105 ASN A N 1
ATOM 808 C CA . ASN A 1 105 ? 9.985 -0.235 0.537 1.00 77.50 105 ASN A CA 1
ATOM 809 C C . ASN A 1 105 ? 9.884 0.208 -0.925 1.00 77.50 105 ASN A C 1
ATOM 811 O O . ASN A 1 105 ? 10.637 1.078 -1.346 1.00 77.50 105 ASN A O 1
ATOM 815 N N . ALA A 1 106 ? 8.863 -0.255 -1.654 1.00 74.88 106 ALA A N 1
ATOM 816 C CA . ALA A 1 106 ? 8.630 0.164 -3.034 1.00 74.88 106 ALA A CA 1
ATOM 817 C C . ALA A 1 106 ? 8.451 1.689 -3.164 1.00 74.88 106 ALA A C 1
ATOM 819 O O . ALA A 1 106 ? 8.949 2.295 -4.109 1.00 74.88 106 ALA A O 1
ATOM 820 N N . THR A 1 107 ? 7.776 2.331 -2.205 1.00 82.75 107 THR A N 1
ATOM 821 C CA . THR A 1 107 ? 7.608 3.793 -2.177 1.00 82.75 107 THR A CA 1
ATOM 822 C C . THR A 1 107 ? 8.933 4.518 -1.917 1.00 82.75 107 THR A C 1
ATOM 824 O O . THR A 1 107 ? 9.215 5.518 -2.578 1.00 82.75 107 THR A O 1
ATOM 827 N N . LYS A 1 108 ? 9.758 4.020 -0.981 1.00 85.38 108 LYS A N 1
ATOM 828 C CA . LYS A 1 108 ? 11.105 4.551 -0.684 1.00 85.38 108 LYS A CA 1
ATOM 829 C C . LYS A 1 108 ? 12.032 4.431 -1.894 1.00 85.38 108 LYS A C 1
ATOM 831 O O . LYS A 1 108 ? 12.731 5.389 -2.218 1.00 85.38 108 LYS A O 1
ATOM 836 N N . ASP A 1 109 ? 11.940 3.314 -2.604 1.00 76.25 109 ASP A N 1
ATOM 837 C CA . ASP A 1 109 ? 12.694 3.029 -3.827 1.00 76.25 109 ASP A CA 1
ATOM 838 C C . ASP A 1 109 ? 12.129 3.760 -5.058 1.00 76.25 109 ASP A C 1
ATOM 840 O O . ASP A 1 109 ? 12.637 3.609 -6.167 1.00 76.25 109 ASP A O 1
ATOM 844 N N . LYS A 1 110 ? 11.067 4.566 -4.885 1.00 83.94 110 LYS A N 1
ATOM 845 C CA . LYS A 1 110 ? 10.343 5.277 -5.955 1.00 83.94 110 LYS A CA 1
ATOM 846 C C . LYS A 1 110 ? 9.763 4.351 -7.033 1.00 83.94 110 LYS A C 1
ATOM 848 O O . LYS A 1 110 ? 9.400 4.794 -8.122 1.00 83.94 110 LYS A O 1
ATOM 853 N N . ASN A 1 111 ? 9.612 3.067 -6.724 1.00 81.38 111 ASN A N 1
ATOM 854 C CA . ASN A 1 111 ? 8.945 2.078 -7.558 1.00 81.38 111 ASN A CA 1
ATOM 855 C C . ASN A 1 111 ? 7.419 2.190 -7.381 1.00 81.38 111 ASN A C 1
ATOM 857 O O . ASN A 1 111 ? 6.748 1.330 -6.802 1.00 81.38 111 ASN A O 1
ATOM 861 N N . TYR A 1 112 ? 6.860 3.303 -7.864 1.00 86.88 112 TYR A N 1
ATOM 862 C CA . TYR A 1 112 ? 5.454 3.657 -7.653 1.00 86.88 112 TYR A CA 1
ATOM 863 C C . TYR A 1 112 ? 4.474 2.716 -8.367 1.00 86.88 112 TYR A C 1
ATOM 865 O O . TYR A 1 112 ? 3.356 2.520 -7.894 1.00 86.88 112 TYR A O 1
ATOM 873 N N . SER A 1 113 ? 4.886 2.070 -9.462 1.00 81.25 113 SER A N 1
ATOM 874 C CA . SER A 1 113 ? 4.075 1.046 -10.131 1.00 81.25 113 SER A CA 1
ATOM 875 C C . SER A 1 113 ? 3.854 -0.171 -9.226 1.00 81.25 113 SER A C 1
ATOM 877 O O . SER A 1 113 ? 2.721 -0.644 -9.096 1.00 81.25 113 SER A O 1
ATOM 879 N N . THR A 1 114 ? 4.906 -0.631 -8.542 1.00 77.44 114 THR A N 1
ATOM 880 C CA . THR A 1 114 ? 4.818 -1.719 -7.560 1.00 77.44 114 THR A CA 1
ATOM 881 C C . THR A 1 114 ? 4.044 -1.280 -6.325 1.00 77.44 114 THR A C 1
ATOM 883 O O . THR A 1 114 ? 3.129 -1.994 -5.916 1.00 77.44 114 THR A O 1
ATOM 886 N N . ALA A 1 115 ? 4.333 -0.093 -5.780 1.00 82.38 115 ALA A N 1
ATOM 887 C CA . ALA A 1 115 ? 3.635 0.438 -4.609 1.00 82.38 115 ALA A CA 1
ATOM 888 C C . ALA A 1 115 ? 2.116 0.525 -4.833 1.00 82.38 115 ALA A C 1
ATOM 890 O O . ALA A 1 115 ? 1.354 -0.002 -4.025 1.00 82.38 115 ALA A O 1
ATOM 891 N N . ARG A 1 116 ? 1.670 1.095 -5.965 1.00 90.31 116 ARG A N 1
ATOM 892 C CA . ARG A 1 116 ? 0.242 1.193 -6.316 1.00 90.31 116 ARG A CA 1
ATOM 893 C C . ARG A 1 116 ? -0.432 -0.174 -6.350 1.00 90.31 116 ARG A C 1
ATOM 895 O O . ARG A 1 116 ? -1.484 -0.367 -5.757 1.00 90.31 116 ARG A O 1
ATOM 902 N N . ARG A 1 117 ? 0.189 -1.132 -7.032 1.00 80.06 117 ARG A N 1
ATOM 903 C CA . ARG A 1 117 ? -0.379 -2.463 -7.261 1.00 80.06 117 ARG A CA 1
ATOM 904 C C . ARG A 1 117 ? -0.448 -3.303 -5.986 1.00 80.06 117 ARG A C 1
ATOM 906 O O . ARG A 1 117 ? -1.441 -3.990 -5.761 1.00 80.06 117 ARG A O 1
ATOM 913 N N . VAL A 1 118 ? 0.582 -3.247 -5.138 1.00 80.50 118 VAL A N 1
ATOM 914 C CA . VAL A 1 118 ? 0.555 -3.933 -3.836 1.00 80.50 118 VAL A CA 1
ATOM 915 C C . VAL A 1 118 ? -0.439 -3.245 -2.897 1.00 80.50 118 VAL A C 1
ATOM 917 O O . VAL A 1 118 ? -1.163 -3.937 -2.186 1.00 80.50 118 VAL A O 1
ATOM 920 N N . ALA A 1 119 ? -0.569 -1.916 -2.957 1.00 89.19 119 ALA A N 1
ATOM 921 C CA . ALA A 1 119 ? -1.596 -1.189 -2.216 1.00 89.19 119 ALA A CA 1
ATOM 922 C C . ALA A 1 119 ? -3.020 -1.535 -2.685 1.00 89.19 119 ALA A C 1
ATOM 924 O O . ALA A 1 119 ? -3.891 -1.752 -1.848 1.00 89.19 119 ALA A O 1
ATOM 925 N N . ASP A 1 120 ? -3.255 -1.693 -3.991 1.00 88.31 120 ASP A N 1
ATOM 926 C CA . ASP A 1 120 ? -4.530 -2.191 -4.529 1.00 88.31 120 ASP A CA 1
ATOM 927 C C . ASP A 1 120 ? -4.872 -3.581 -3.993 1.00 88.31 120 ASP A C 1
ATOM 929 O O . ASP A 1 120 ? -6.026 -3.862 -3.667 1.00 88.31 120 ASP A O 1
ATOM 933 N N . ASN A 1 121 ? -3.877 -4.467 -3.904 1.00 81.06 121 ASN A N 1
ATOM 934 C CA . ASN A 1 121 ? -4.066 -5.771 -3.288 1.00 81.06 121 ASN A CA 1
ATOM 935 C C . ASN A 1 121 ? -4.412 -5.624 -1.792 1.00 81.06 121 ASN A C 1
ATOM 937 O O . ASN A 1 121 ? -5.415 -6.179 -1.341 1.00 81.06 121 ASN A O 1
ATOM 941 N N . ALA A 1 122 ? -3.636 -4.837 -1.047 1.00 85.50 122 ALA A N 1
ATOM 942 C CA . ALA A 1 122 ? -3.863 -4.613 0.375 1.00 85.50 122 ALA A CA 1
ATOM 943 C C . ALA A 1 122 ? -5.261 -4.052 0.659 1.00 85.50 122 ALA A C 1
ATOM 945 O O . ALA A 1 122 ? -5.917 -4.526 1.575 1.00 85.50 122 ALA A O 1
ATOM 946 N N . ILE A 1 123 ? -5.762 -3.134 -0.171 1.00 94.88 123 ILE A N 1
ATOM 9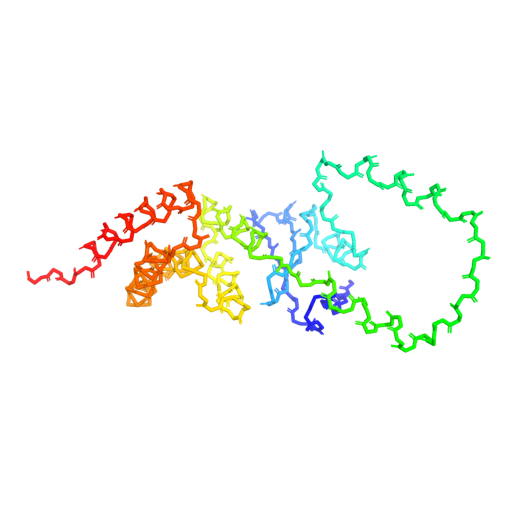47 C CA . ILE A 1 123 ? -7.122 -2.586 -0.069 1.00 94.88 123 ILE A CA 1
ATOM 948 C C . ILE A 1 123 ? -8.190 -3.651 -0.358 1.00 94.88 123 ILE A C 1
ATOM 950 O O . ILE A 1 123 ? -9.226 -3.677 0.299 1.00 94.88 123 ILE A O 1
ATOM 954 N N . LYS A 1 124 ? -7.958 -4.552 -1.322 1.00 85.38 124 LYS A N 1
ATOM 955 C CA . LYS A 1 124 ? -8.896 -5.651 -1.615 1.00 85.38 124 LYS A CA 1
ATOM 956 C C . LYS A 1 124 ? -9.009 -6.638 -0.455 1.00 85.38 124 LYS A C 1
ATOM 958 O O . LYS A 1 124 ? -10.104 -7.128 -0.198 1.00 85.38 124 LYS A O 1
ATOM 963 N N . GLN A 1 125 ? -7.892 -6.951 0.203 1.00 82.12 125 GLN A N 1
ATOM 964 C CA . GLN A 1 125 ? -7.862 -7.891 1.327 1.00 82.12 125 GLN A CA 1
ATOM 965 C C . GLN A 1 125 ? -8.278 -7.236 2.651 1.00 82.12 125 GLN A C 1
ATOM 967 O O . GLN A 1 125 ? -8.983 -7.844 3.452 1.00 82.12 125 GLN A O 1
ATOM 972 N N . PHE A 1 126 ? -7.877 -5.982 2.857 1.00 90.75 126 PHE A N 1
ATOM 973 C CA . PHE A 1 126 ? -8.073 -5.213 4.081 1.00 90.75 126 PHE A CA 1
ATOM 974 C C . PHE A 1 126 ? -8.654 -3.825 3.744 1.00 90.75 126 PHE A C 1
ATOM 976 O O . PHE A 1 126 ? -7.926 -2.829 3.745 1.00 90.75 126 PHE A O 1
ATOM 983 N N . PRO A 1 127 ? -9.969 -3.724 3.469 1.00 94.69 127 PRO A N 1
ATOM 984 C CA . PRO A 1 127 ? -10.600 -2.469 3.045 1.00 94.69 127 PRO A CA 1
ATOM 985 C C . PRO A 1 127 ? -10.521 -1.332 4.071 1.00 94.69 127 PRO A C 1
ATOM 987 O O . PRO A 1 127 ? -10.629 -0.170 3.703 1.00 94.69 127 PRO A O 1
ATOM 990 N N . ASP A 1 128 ? -10.299 -1.650 5.348 1.00 95.25 128 ASP A N 1
ATOM 991 C CA . ASP A 1 128 ? -10.177 -0.658 6.423 1.00 95.25 128 ASP A CA 1
ATOM 992 C C . ASP A 1 128 ? -8.713 -0.261 6.709 1.00 95.25 128 ASP A C 1
ATOM 994 O O . ASP A 1 128 ? -8.427 0.490 7.645 1.00 95.25 128 ASP A O 1
ATOM 998 N N . LEU A 1 129 ? -7.755 -0.752 5.910 1.00 95.12 129 LEU A N 1
ATOM 999 C CA . LEU A 1 129 ? -6.327 -0.501 6.099 1.00 95.12 129 LEU A CA 1
ATOM 1000 C C . LEU A 1 129 ? -5.943 0.900 5.600 1.00 95.12 129 LEU A C 1
ATOM 1002 O O . LEU A 1 129 ? -5.467 1.079 4.478 1.00 95.12 129 LEU A O 1
ATOM 1006 N N . ALA A 1 130 ? -6.112 1.902 6.467 1.00 97.00 130 ALA A N 1
ATOM 1007 C CA . ALA A 1 130 ? -5.849 3.319 6.182 1.00 97.00 130 ALA A CA 1
ATOM 1008 C C . ALA A 1 130 ? -4.487 3.576 5.510 1.00 97.00 130 ALA A C 1
ATOM 1010 O O . ALA A 1 130 ? -4.375 4.381 4.583 1.00 97.00 130 ALA A O 1
ATOM 1011 N N . ILE A 1 131 ? -3.451 2.856 5.947 1.00 95.88 131 ILE A N 1
ATOM 1012 C CA . ILE A 1 131 ? -2.091 3.020 5.432 1.00 95.88 131 ILE A CA 1
ATOM 1013 C C . ILE A 1 131 ? -1.925 2.538 3.983 1.00 95.88 131 ILE A C 1
ATOM 1015 O O . ILE A 1 131 ? -1.112 3.099 3.251 1.00 95.88 131 ILE A O 1
ATOM 1019 N N . ALA A 1 132 ? -2.724 1.569 3.526 1.00 96.38 132 ALA A N 1
ATOM 1020 C CA . ALA A 1 132 ? -2.699 1.138 2.131 1.00 96.38 132 ALA A CA 1
ATOM 1021 C C . ALA A 1 132 ? -3.239 2.238 1.206 1.00 96.38 132 ALA A C 1
ATOM 1023 O O . ALA A 1 132 ? -2.616 2.533 0.188 1.00 96.38 132 ALA A O 1
ATOM 1024 N N . TYR A 1 133 ? -4.321 2.918 1.600 1.00 98.44 133 TYR A N 1
ATOM 1025 C CA . TYR A 1 133 ? -4.817 4.097 0.882 1.00 98.44 133 TYR A CA 1
ATOM 1026 C C . TYR A 1 133 ? -3.797 5.237 0.882 1.00 98.44 133 TYR A C 1
ATOM 1028 O O . TYR A 1 133 ? -3.546 5.827 -0.164 1.00 98.44 133 TYR A O 1
ATOM 1036 N N . TYR A 1 134 ? -3.149 5.508 2.020 1.00 98.25 134 TYR A N 1
ATOM 1037 C CA . TYR A 1 134 ? -2.104 6.533 2.110 1.00 98.25 134 TYR A CA 1
ATOM 1038 C C . TYR A 1 134 ? -0.969 6.296 1.104 1.00 98.25 134 TYR A C 1
ATOM 1040 O O . TYR A 1 134 ? -0.582 7.205 0.367 1.00 98.25 134 TYR A O 1
ATOM 1048 N N . TYR A 1 135 ? -0.449 5.071 1.032 1.00 97.50 135 TYR A N 1
ATOM 1049 C CA . TYR A 1 135 ? 0.625 4.764 0.095 1.00 97.50 135 TYR A CA 1
ATOM 1050 C C . TYR A 1 135 ? 0.159 4.644 -1.354 1.00 97.50 135 TYR A C 1
ATOM 1052 O O . TYR A 1 135 ? 0.907 5.046 -2.249 1.00 97.50 135 TYR A O 1
ATOM 1060 N N . ARG A 1 136 ? -1.068 4.163 -1.611 1.00 97.81 136 ARG A N 1
ATOM 1061 C CA . ARG A 1 136 ? -1.637 4.219 -2.963 1.00 97.81 136 ARG A CA 1
ATOM 1062 C C . ARG A 1 136 ? -1.730 5.663 -3.437 1.00 97.81 136 ARG A C 1
ATOM 1064 O O . ARG A 1 136 ? -1.299 5.942 -4.547 1.00 97.81 136 ARG A O 1
ATOM 1071 N N . ALA A 1 137 ? -2.154 6.586 -2.576 1.00 98.19 137 ALA A N 1
ATOM 1072 C CA . ALA A 1 137 ? -2.223 8.004 -2.904 1.00 98.19 137 ALA A CA 1
ATOM 1073 C C . ALA A 1 137 ? -0.857 8.592 -3.293 1.00 98.19 137 ALA A C 1
ATOM 1075 O O . ALA A 1 137 ? -0.745 9.307 -4.289 1.00 98.19 137 ALA A O 1
ATOM 1076 N N . ILE A 1 138 ? 0.201 8.258 -2.542 1.00 97.31 138 ILE A N 1
ATOM 1077 C CA . ILE A 1 138 ? 1.574 8.655 -2.891 1.00 97.31 138 ILE A CA 1
ATOM 1078 C C . ILE A 1 138 ? 1.958 8.092 -4.260 1.00 97.31 138 ILE A C 1
ATOM 1080 O O . ILE A 1 138 ? 2.514 8.816 -5.087 1.00 97.31 138 ILE A O 1
ATOM 1084 N N . ALA A 1 139 ? 1.674 6.814 -4.504 1.00 95.94 139 ALA A N 1
ATOM 1085 C CA . ALA A 1 139 ? 1.990 6.178 -5.771 1.00 95.94 139 ALA A CA 1
ATOM 1086 C C . ALA A 1 139 ? 1.232 6.829 -6.941 1.00 95.94 139 ALA A C 1
ATOM 1088 O O . ALA A 1 139 ? 1.871 7.224 -7.911 1.00 95.94 139 ALA A O 1
ATOM 1089 N N . GLU A 1 140 ? -0.087 7.019 -6.818 1.00 96.12 140 GLU A N 1
ATOM 1090 C CA . GLU A 1 140 ? -0.961 7.681 -7.801 1.00 96.12 140 GLU A CA 1
ATOM 1091 C C . GLU A 1 140 ? -0.476 9.097 -8.132 1.00 96.12 140 GLU A C 1
ATOM 1093 O O . GLU A 1 140 ? -0.374 9.469 -9.301 1.00 96.12 140 GLU A O 1
ATOM 1098 N N . PHE A 1 141 ? -0.085 9.871 -7.116 1.00 96.19 141 PHE A N 1
ATOM 1099 C CA . PHE A 1 141 ? 0.447 11.216 -7.321 1.00 96.19 141 PHE A CA 1
ATOM 1100 C C . PHE A 1 141 ? 1.716 11.200 -8.180 1.00 96.19 141 PHE A C 1
ATOM 1102 O O . PHE A 1 141 ? 1.828 11.962 -9.140 1.00 96.19 141 PHE A O 1
ATOM 1109 N N . ASN A 1 142 ? 2.657 10.306 -7.866 1.00 93.56 142 ASN A N 1
ATOM 1110 C CA . ASN A 1 142 ? 3.941 10.238 -8.562 1.00 93.56 142 ASN A CA 1
ATOM 1111 C C . ASN A 1 142 ? 3.847 9.630 -9.971 1.00 93.56 142 ASN A C 1
ATOM 1113 O O . ASN A 1 142 ? 4.710 9.907 -10.799 1.00 93.56 142 ASN A O 1
ATOM 1117 N N . ILE A 1 143 ? 2.808 8.845 -10.272 1.00 92.31 143 ILE A N 1
ATOM 1118 C CA . ILE A 1 143 ? 2.540 8.351 -11.636 1.00 92.31 143 ILE A CA 1
ATOM 1119 C C . ILE A 1 143 ? 1.650 9.298 -12.460 1.00 92.31 143 ILE A C 1
ATOM 1121 O O . ILE A 1 143 ? 1.243 8.941 -13.563 1.00 92.31 143 ILE A O 1
ATOM 1125 N N . GLY A 1 144 ? 1.355 10.501 -11.955 1.00 91.31 144 GLY A N 1
ATOM 1126 C CA . GLY A 1 144 ? 0.633 11.537 -12.698 1.00 91.31 144 GLY A CA 1
ATOM 1127 C C . GLY A 1 144 ? -0.892 11.483 -12.581 1.00 91.31 144 GLY A C 1
ATOM 1128 O O . GLY A 1 144 ? -1.581 12.067 -13.414 1.00 91.31 144 GLY A O 1
ATOM 1129 N N . ASN A 1 145 ? -1.432 10.826 -11.551 1.00 95.12 145 ASN A N 1
ATOM 1130 C CA . ASN A 1 145 ? -2.863 10.775 -11.252 1.00 95.12 145 ASN A CA 1
ATOM 1131 C C . ASN A 1 145 ? -3.202 11.525 -9.941 1.00 95.12 145 ASN A C 1
ATOM 1133 O O . ASN A 1 145 ? -3.501 10.907 -8.914 1.00 95.12 145 ASN A O 1
ATOM 1137 N N . PRO A 1 146 ? -3.165 12.872 -9.937 1.00 94.00 146 PRO A N 1
ATOM 1138 C CA . PRO A 1 146 ? -3.414 13.668 -8.734 1.00 94.00 146 PRO A CA 1
ATOM 1139 C C . PRO A 1 146 ? -4.860 13.570 -8.223 1.00 94.00 146 PRO A C 1
ATOM 1141 O O . PRO A 1 146 ? -5.083 13.670 -7.018 1.00 94.00 146 PRO A O 1
ATOM 1144 N N . GLU A 1 147 ? -5.841 13.335 -9.101 1.00 94.12 147 GLU A N 1
ATOM 1145 C CA . GLU A 1 147 ? -7.234 13.133 -8.678 1.00 94.12 147 GLU A CA 1
ATOM 1146 C C . GLU A 1 147 ? -7.419 11.799 -7.956 1.00 94.12 147 GLU A C 1
ATOM 1148 O O . GLU A 1 147 ? -8.048 11.764 -6.897 1.00 94.12 147 GLU A O 1
ATOM 1153 N N . GLY A 1 148 ? -6.824 10.717 -8.474 1.00 95.38 148 GLY A N 1
ATOM 1154 C CA . GLY A 1 148 ? -6.781 9.431 -7.776 1.00 95.38 148 GLY A CA 1
ATOM 1155 C C . GLY A 1 148 ? -6.103 9.555 -6.413 1.00 95.38 148 GLY A C 1
ATOM 1156 O O . GLY A 1 148 ? -6.669 9.144 -5.401 1.00 95.38 148 GLY A O 1
ATOM 1157 N N . ALA A 1 149 ? -4.956 10.240 -6.366 1.00 97.50 149 ALA A N 1
ATOM 1158 C CA . ALA A 1 149 ? -4.251 10.511 -5.119 1.00 97.50 149 ALA A CA 1
ATOM 1159 C C . ALA A 1 149 ? -5.115 11.268 -4.104 1.00 97.50 149 ALA A C 1
ATOM 1161 O O . ALA A 1 149 ? -5.161 10.907 -2.930 1.00 97.50 149 ALA A O 1
ATOM 1162 N N . ARG A 1 150 ? -5.838 12.302 -4.546 1.00 96.69 150 ARG A N 1
ATOM 1163 C CA . ARG A 1 150 ? -6.734 13.076 -3.681 1.00 96.69 150 ARG A CA 1
ATOM 1164 C C . ARG A 1 150 ? -7.832 12.197 -3.083 1.00 96.69 150 ARG A C 1
ATOM 1166 O O . ARG A 1 150 ? -8.081 12.289 -1.885 1.00 96.69 150 ARG A O 1
ATOM 1173 N N . LEU A 1 151 ? -8.477 11.356 -3.894 1.00 97.06 151 LEU A N 1
ATOM 1174 C CA . LEU A 1 151 ? -9.521 10.440 -3.420 1.00 97.06 151 LEU A CA 1
ATOM 1175 C C . LEU A 1 151 ? -8.980 9.464 -2.367 1.00 97.06 151 LEU A C 1
ATOM 1177 O O . LEU A 1 151 ? -9.616 9.264 -1.331 1.00 97.06 151 LEU A O 1
ATOM 1181 N N . ASP A 1 152 ? -7.790 8.914 -2.594 1.00 98.44 152 ASP A N 1
ATOM 1182 C CA . ASP A 1 152 ? -7.162 7.985 -1.657 1.00 98.44 152 ASP A CA 1
ATOM 1183 C C . ASP A 1 152 ? -6.699 8.652 -0.365 1.00 98.44 152 ASP A C 1
ATOM 1185 O O . ASP A 1 152 ? -6.886 8.091 0.714 1.00 98.44 152 ASP A O 1
ATOM 1189 N N . PHE A 1 153 ? -6.161 9.871 -0.434 1.00 98.31 153 PHE A N 1
ATOM 1190 C CA . PHE A 1 153 ? -5.827 10.627 0.769 1.00 98.31 153 PHE A CA 1
ATOM 1191 C C . PHE A 1 153 ? -7.074 10.959 1.605 1.00 98.31 153 PHE A C 1
ATOM 1193 O O . PHE A 1 153 ? -7.028 10.837 2.828 1.00 98.31 153 PHE A O 1
ATOM 1200 N N . GLU A 1 154 ? -8.202 11.324 0.988 1.00 97.88 154 GLU A N 1
ATOM 1201 C CA . GLU A 1 154 ? -9.460 11.555 1.720 1.00 97.88 154 GLU A CA 1
ATOM 1202 C C . GLU A 1 154 ? -9.993 10.267 2.376 1.00 97.88 154 GLU A C 1
ATOM 1204 O O . GLU A 1 154 ? -10.482 10.288 3.513 1.00 97.88 154 GLU A O 1
ATOM 1209 N N . MET A 1 155 ? -9.850 9.120 1.703 1.00 98.19 155 MET A N 1
ATOM 1210 C CA . MET A 1 155 ? -10.197 7.825 2.290 1.00 98.19 155 MET A CA 1
ATOM 1211 C C . MET A 1 155 ? -9.277 7.477 3.467 1.00 98.19 155 MET A C 1
ATOM 1213 O O . MET A 1 155 ? -9.763 7.159 4.553 1.00 98.19 155 MET A O 1
ATOM 1217 N N . ALA A 1 156 ? -7.957 7.617 3.298 1.00 98.19 156 ALA A N 1
ATOM 1218 C CA . ALA A 1 156 ? -6.980 7.391 4.362 1.00 98.19 156 ALA A CA 1
ATOM 1219 C C . ALA A 1 156 ? -7.276 8.272 5.585 1.00 98.19 156 ALA A C 1
ATOM 1221 O O . ALA A 1 156 ? -7.306 7.779 6.712 1.00 98.19 156 ALA A O 1
ATOM 1222 N N . LYS A 1 157 ? -7.582 9.558 5.367 1.00 98.00 157 LYS A N 1
ATOM 1223 C CA . LYS A 1 157 ? -8.009 10.492 6.419 1.00 98.00 157 LYS A CA 1
ATOM 1224 C C . LYS A 1 157 ? -9.226 9.970 7.178 1.00 98.00 157 LYS A C 1
ATOM 1226 O O . LYS A 1 157 ? -9.231 9.962 8.409 1.00 98.00 157 LYS A O 1
ATOM 1231 N N . THR A 1 158 ? -10.254 9.541 6.451 1.00 97.94 158 THR A N 1
ATOM 1232 C CA . THR A 1 158 ? -11.498 9.029 7.038 1.00 97.94 158 THR A CA 1
ATOM 1233 C C . THR A 1 158 ? -11.235 7.801 7.911 1.00 97.94 158 THR A C 1
ATOM 1235 O O . THR A 1 158 ? -11.712 7.735 9.047 1.00 97.94 158 THR A O 1
ATOM 1238 N N . LEU A 1 159 ? -10.426 6.861 7.415 1.00 97.00 159 LEU A N 1
ATOM 1239 C CA . LEU A 1 159 ? -10.080 5.632 8.127 1.00 97.00 159 LEU A CA 1
ATOM 1240 C C . LEU A 1 159 ? -9.203 5.896 9.359 1.00 97.00 159 LEU A C 1
ATOM 1242 O O . LEU A 1 159 ? -9.505 5.373 10.431 1.00 97.00 159 LEU A O 1
ATOM 1246 N N . TYR A 1 160 ? -8.194 6.770 9.272 1.00 96.75 160 TYR A N 1
ATOM 1247 C CA . TYR A 1 160 ? -7.389 7.154 10.439 1.00 96.75 160 TYR A CA 1
ATOM 1248 C C . TYR A 1 160 ? -8.229 7.842 11.518 1.00 96.75 160 TYR A C 1
ATOM 1250 O O . TYR A 1 160 ? -8.106 7.521 12.698 1.00 96.75 160 TYR A O 1
ATOM 1258 N N . LEU A 1 161 ? -9.141 8.743 11.138 1.00 95.69 161 LEU A N 1
ATOM 1259 C CA . LEU A 1 161 ? -10.066 9.364 12.090 1.00 95.69 161 LEU A CA 1
ATOM 1260 C C . LEU A 1 161 ? -10.998 8.339 12.750 1.00 95.69 161 LEU A C 1
ATOM 1262 O O . LEU A 1 161 ? -11.342 8.500 13.921 1.00 95.69 161 LEU A O 1
ATOM 1266 N N . SER A 1 162 ? -11.411 7.300 12.021 1.00 93.94 162 SER A N 1
ATOM 1267 C CA . SER A 1 162 ? -12.176 6.180 12.578 1.00 93.94 162 SER A CA 1
ATOM 1268 C C . SER A 1 162 ? -11.341 5.382 13.585 1.00 93.94 162 SER A C 1
ATOM 1270 O O . SER A 1 162 ? -11.776 5.164 14.718 1.00 93.94 162 SER A O 1
ATOM 1272 N N . GLN A 1 163 ? -10.101 5.038 13.222 1.00 91.75 163 GLN A N 1
ATOM 1273 C CA . GLN A 1 163 ? -9.160 4.322 14.084 1.00 91.75 163 GLN A CA 1
ATOM 1274 C C . GLN A 1 163 ? -8.905 5.088 15.389 1.00 91.75 163 GLN A C 1
ATOM 1276 O O . GLN A 1 163 ? -9.032 4.516 16.466 1.00 91.75 163 GLN A O 1
ATOM 1281 N N . LEU A 1 164 ? -8.653 6.398 15.316 1.00 92.62 164 LEU A N 1
ATOM 1282 C CA . LEU A 1 164 ? -8.408 7.255 16.483 1.00 92.62 164 LEU A CA 1
ATOM 1283 C C . LEU A 1 164 ? -9.590 7.345 17.461 1.00 92.62 164 LEU A C 1
ATOM 1285 O O . LEU A 1 164 ? -9.383 7.626 18.644 1.00 92.62 164 LEU A O 1
ATOM 1289 N N . LYS A 1 165 ? -10.820 7.134 16.978 1.00 92.12 165 LYS A N 1
ATOM 1290 C CA . LYS A 1 165 ? -12.040 7.093 17.802 1.00 92.12 165 LYS A CA 1
ATOM 1291 C C . LYS A 1 165 ? -12.273 5.722 18.438 1.00 92.12 165 LYS A C 1
ATOM 1293 O O . LYS A 1 165 ? -13.071 5.620 19.368 1.00 92.12 165 LYS A O 1
ATOM 1298 N N . SER A 1 166 ? -11.612 4.675 17.946 1.00 87.56 166 SER A N 1
ATOM 1299 C CA . SER A 1 166 ? -11.738 3.328 18.492 1.00 87.56 166 SER A CA 1
ATOM 1300 C C . SER A 1 166 ? -11.159 3.260 19.903 1.00 87.56 166 SER A C 1
ATOM 1302 O O . SER A 1 166 ? -10.040 3.692 20.161 1.00 87.56 166 SER A O 1
ATOM 1304 N N . VAL A 1 167 ? -11.909 2.657 20.824 1.00 82.12 167 VAL A N 1
ATOM 1305 C CA . VAL A 1 167 ? -11.466 2.430 22.212 1.00 82.12 167 VAL A CA 1
ATOM 1306 C C . VAL A 1 167 ? -10.483 1.250 22.303 1.00 82.12 167 VAL A C 1
ATOM 1308 O O . VAL A 1 167 ? -9.829 1.063 23.321 1.00 82.12 167 VAL A O 1
ATOM 1311 N N . LYS A 1 168 ? -10.367 0.441 21.240 1.00 87.62 168 LYS A N 1
ATOM 1312 C CA . LYS A 1 168 ? -9.612 -0.823 21.240 1.00 87.62 168 LYS A CA 1
ATOM 1313 C C . LYS A 1 168 ? -8.129 -0.688 20.872 1.00 87.62 168 LYS A C 1
ATOM 1315 O O . LYS A 1 168 ? -7.426 -1.688 20.942 1.00 87.62 168 LYS A O 1
ATOM 1320 N N . ILE A 1 169 ? -7.667 0.493 20.458 1.00 85.56 169 ILE A N 1
ATOM 1321 C CA . ILE A 1 169 ? -6.284 0.690 19.996 1.00 85.56 169 ILE A CA 1
ATOM 1322 C C . ILE A 1 169 ? -5.346 1.069 21.146 1.00 85.56 169 ILE A C 1
ATOM 1324 O O . ILE A 1 169 ? -5.729 1.782 22.077 1.00 85.56 169 ILE A O 1
ATOM 1328 N N . SER A 1 170 ? -4.100 0.611 21.073 1.00 90.50 170 SER A N 1
ATOM 1329 C CA . SER A 1 170 ? -3.038 0.978 22.008 1.00 90.50 170 SER A CA 1
ATOM 1330 C C . SER A 1 170 ? -2.595 2.438 21.833 1.00 90.50 170 SER A C 1
ATOM 1332 O O . SER A 1 170 ? -2.827 3.076 20.804 1.00 90.50 170 SER A O 1
ATOM 1334 N N . ALA A 1 171 ? -1.908 2.985 22.841 1.00 89.19 171 ALA A N 1
ATOM 1335 C CA . ALA A 1 171 ? -1.346 4.336 22.764 1.00 89.19 171 ALA A CA 1
ATOM 1336 C C . ALA A 1 171 ? -0.330 4.486 21.616 1.00 89.19 171 ALA A C 1
ATOM 1338 O O . ALA A 1 171 ? -0.265 5.543 20.992 1.00 89.19 171 ALA A O 1
ATOM 1339 N N . GLN A 1 172 ? 0.429 3.426 21.315 1.00 88.25 172 GLN A N 1
ATOM 1340 C CA . GLN A 1 172 ? 1.382 3.416 20.209 1.00 88.25 172 GLN A CA 1
ATOM 1341 C C . GLN A 1 172 ? 0.664 3.516 18.858 1.00 88.25 172 GLN A C 1
ATOM 1343 O O . GLN A 1 172 ? 0.942 4.436 18.093 1.00 88.25 172 GLN A O 1
ATOM 1348 N N . GLU A 1 173 ? -0.311 2.642 18.599 1.00 87.44 173 GLU A N 1
ATOM 1349 C CA . GLU A 1 173 ? -1.093 2.658 17.352 1.00 87.44 173 GLU A CA 1
ATOM 1350 C C . GLU A 1 173 ? -1.831 3.989 17.170 1.00 87.44 173 GLU A C 1
ATOM 1352 O O . GLU A 1 173 ? -1.950 4.509 16.061 1.00 87.44 173 GLU A O 1
ATOM 1357 N N . LYS A 1 174 ? -2.294 4.586 18.275 1.00 89.44 174 LYS A N 1
ATOM 1358 C CA . LYS A 1 174 ? -2.921 5.908 18.263 1.00 89.44 174 LYS A CA 1
ATOM 1359 C C . LYS A 1 174 ? -1.950 7.007 17.832 1.00 89.44 174 LYS A C 1
ATOM 1361 O O . LYS A 1 174 ? -2.337 7.875 17.052 1.00 89.44 174 LYS A O 1
ATOM 1366 N N . ASN A 1 175 ? -0.712 6.978 18.324 1.00 91.62 175 ASN A N 1
ATOM 1367 C CA . ASN A 1 175 ? 0.318 7.939 17.931 1.00 91.62 175 ASN A CA 1
ATOM 1368 C C . ASN A 1 175 ? 0.704 7.764 16.457 1.00 91.62 175 ASN A C 1
ATOM 1370 O O . ASN A 1 175 ? 0.793 8.750 15.729 1.00 91.62 175 ASN A O 1
ATOM 1374 N N . GLU A 1 176 ? 0.871 6.523 15.998 1.00 90.12 176 GLU A N 1
ATOM 1375 C CA . GLU A 1 176 ? 1.179 6.216 14.597 1.00 90.12 176 GLU A CA 1
ATOM 1376 C C . GLU A 1 176 ? 0.070 6.705 13.652 1.00 90.12 176 GLU A C 1
ATOM 1378 O O . GLU A 1 176 ? 0.354 7.369 12.651 1.00 90.12 176 GLU A O 1
ATOM 1383 N N . ALA A 1 177 ? -1.198 6.459 13.999 1.00 91.62 177 ALA A N 1
ATOM 1384 C CA . ALA A 1 177 ? -2.347 6.944 13.238 1.00 91.62 177 ALA A CA 1
ATOM 1385 C C . ALA A 1 177 ? -2.411 8.481 13.188 1.00 91.62 177 ALA A C 1
ATOM 1387 O O . ALA A 1 177 ? -2.713 9.043 12.136 1.00 91.62 177 ALA A O 1
ATOM 1388 N N . TRP A 1 178 ? -2.088 9.168 14.290 1.00 93.44 178 TRP A N 1
ATOM 1389 C CA . TRP A 1 178 ? -2.017 10.633 14.330 1.00 93.44 178 TRP A CA 1
ATOM 1390 C C . TRP A 1 178 ? -0.945 11.191 13.393 1.00 93.44 178 TRP A C 1
ATOM 1392 O O . TRP A 1 178 ? -1.239 12.076 12.593 1.00 93.44 178 TRP A O 1
ATOM 1402 N N . VAL A 1 179 ? 0.271 10.640 13.435 1.00 95.50 179 VAL A N 1
ATOM 1403 C CA . VAL A 1 179 ? 1.372 11.078 12.561 1.00 95.50 179 VAL A CA 1
ATOM 1404 C C . VAL A 1 179 ? 0.991 10.905 11.091 1.00 95.50 179 VAL A C 1
ATOM 1406 O O . VAL A 1 179 ? 1.160 11.820 10.286 1.00 95.50 179 VAL A O 1
ATOM 1409 N N . LYS A 1 180 ? 0.431 9.749 10.722 1.00 93.25 180 LYS A N 1
ATOM 1410 C CA . LYS A 1 180 ? 0.014 9.498 9.336 1.00 93.25 180 LYS A CA 1
ATOM 1411 C C . LYS A 1 180 ? -1.148 10.399 8.915 1.00 93.25 180 LYS A C 1
ATOM 1413 O O . LYS A 1 180 ? -1.146 10.884 7.785 1.00 93.25 180 LYS A O 1
ATOM 1418 N N . LEU A 1 181 ? -2.095 10.682 9.810 1.00 96.44 181 LEU A N 1
ATOM 1419 C CA . LEU A 1 181 ? -3.175 11.637 9.562 1.00 96.44 181 LEU A CA 1
ATOM 1420 C C . LEU A 1 181 ? -2.630 13.044 9.268 1.00 96.44 181 LEU A C 1
ATOM 1422 O O . LEU A 1 181 ? -3.057 13.666 8.297 1.00 96.44 181 LEU A O 1
ATOM 1426 N N . GLU A 1 182 ? -1.657 13.527 10.040 1.00 96.38 182 GLU A N 1
ATOM 1427 C CA . GLU A 1 182 ? -1.018 14.824 9.781 1.00 96.38 182 GLU A CA 1
ATOM 1428 C C . GLU A 1 182 ? -0.343 14.862 8.404 1.00 96.38 182 GLU A C 1
ATOM 1430 O O . GLU A 1 182 ? -0.509 15.829 7.655 1.00 96.38 182 GLU A O 1
ATOM 1435 N N . MET A 1 183 ? 0.365 13.791 8.027 1.00 95.94 183 MET A N 1
ATOM 1436 C CA . MET A 1 183 ? 0.977 13.671 6.699 1.00 95.94 183 MET A CA 1
ATOM 1437 C C . MET A 1 183 ? -0.078 13.705 5.585 1.00 95.94 183 MET A C 1
ATOM 1439 O O . MET A 1 183 ? 0.085 14.428 4.601 1.00 95.94 183 MET A O 1
ATOM 1443 N N . VAL A 1 184 ? -1.182 12.966 5.740 1.00 96.81 184 VAL A N 1
ATOM 1444 C CA . VAL A 1 184 ? -2.310 12.972 4.793 1.00 96.81 184 VAL A CA 1
ATOM 1445 C C . VAL A 1 184 ? -2.848 14.391 4.601 1.00 96.81 184 VAL A C 1
ATOM 1447 O O . VAL A 1 184 ? -3.037 14.838 3.470 1.00 96.81 184 VAL A O 1
ATOM 1450 N N . GLU A 1 185 ? -3.058 15.138 5.685 1.00 95.75 185 GLU A N 1
ATOM 1451 C CA . GLU A 1 185 ? -3.577 16.504 5.601 1.00 95.75 185 GLU A CA 1
ATOM 1452 C C . GLU A 1 185 ? -2.612 17.475 4.919 1.00 95.75 185 GLU A C 1
ATOM 1454 O O . GLU A 1 185 ? -3.052 18.391 4.217 1.00 95.75 185 GLU A O 1
ATOM 1459 N N . GLN A 1 186 ? -1.305 17.285 5.096 1.00 95.44 186 GLN A N 1
ATOM 1460 C CA . GLN A 1 186 ? -0.298 18.048 4.362 1.00 95.44 186 GLN A CA 1
ATOM 1461 C C . GLN A 1 186 ? -0.373 17.756 2.860 1.00 95.44 186 GLN A C 1
ATOM 1463 O O . GLN A 1 186 ? -0.442 18.696 2.068 1.00 95.44 186 GLN A O 1
ATOM 1468 N N . HIS A 1 187 ? -0.450 16.485 2.459 1.00 94.12 187 HIS A N 1
ATOM 1469 C CA . HIS A 1 187 ? -0.580 16.119 1.047 1.00 94.12 187 HIS A CA 1
ATOM 1470 C C . HIS A 1 187 ? -1.876 16.642 0.418 1.00 94.12 187 HIS A C 1
ATOM 1472 O O . HIS A 1 187 ? -1.843 17.207 -0.674 1.00 94.12 187 HIS A O 1
ATOM 1478 N N . LEU A 1 188 ? -3.006 16.554 1.124 1.00 95.00 188 LEU A N 1
ATOM 1479 C CA . LEU A 1 188 ? -4.276 17.105 0.644 1.00 95.00 188 LEU A CA 1
ATOM 1480 C C . LEU A 1 188 ? -4.206 18.616 0.409 1.00 95.00 188 LEU A C 1
ATOM 1482 O O . LEU A 1 188 ? -4.816 19.108 -0.536 1.00 95.00 188 LEU A O 1
ATOM 1486 N N . LYS A 1 189 ? -3.457 19.367 1.228 1.00 93.38 189 LYS A N 1
ATOM 1487 C CA . LYS A 1 189 ? -3.243 20.809 1.005 1.00 93.38 189 LYS A CA 1
ATOM 1488 C C . LYS A 1 189 ? -2.483 21.078 -0.295 1.00 93.38 189 LYS A C 1
ATOM 1490 O O . LYS A 1 189 ? -2.841 22.025 -0.986 1.00 93.38 189 LYS A O 1
ATOM 1495 N N . LEU A 1 190 ? -1.491 20.250 -0.628 1.00 88.94 190 LEU A N 1
ATOM 1496 C CA . LEU A 1 190 ? -0.712 20.363 -1.869 1.00 88.94 190 LEU A CA 1
ATOM 1497 C C . LEU A 1 190 ? -1.542 20.034 -3.118 1.00 88.94 190 LEU A C 1
ATOM 1499 O O . LEU A 1 190 ? -1.273 20.570 -4.187 1.00 88.94 190 LEU A O 1
ATOM 1503 N N . LEU A 1 191 ? -2.555 19.177 -2.974 1.00 87.62 191 LEU A N 1
ATOM 1504 C CA . LEU A 1 191 ? -3.449 18.755 -4.057 1.00 87.62 191 LEU A CA 1
ATOM 1505 C C . LEU A 1 191 ? -4.650 19.680 -4.278 1.00 87.62 191 LEU A C 1
ATOM 1507 O O . LEU A 1 191 ? -5.432 19.450 -5.201 1.00 87.62 191 LEU A O 1
ATOM 1511 N N . LYS A 1 192 ? -4.846 20.711 -3.446 1.00 78.06 192 LYS A N 1
ATOM 1512 C CA . LYS A 1 192 ? -5.940 21.661 -3.674 1.00 78.06 192 LYS A CA 1
ATOM 1513 C C . LYS A 1 192 ? -5.696 22.405 -4.990 1.00 78.06 192 LYS A C 1
ATOM 1515 O O . LYS A 1 192 ? -4.589 22.908 -5.185 1.00 78.06 192 LYS A O 1
ATOM 1520 N N . PRO A 1 193 ? -6.711 22.538 -5.864 1.00 61.44 193 PRO A N 1
ATOM 1521 C CA . PRO A 1 193 ? -6.579 23.377 -7.044 1.00 61.44 193 PRO A CA 1
ATOM 1522 C C . PRO A 1 193 ? -6.221 24.796 -6.596 1.00 61.44 193 PRO A C 1
ATOM 1524 O O . PRO A 1 193 ? -6.926 25.384 -5.767 1.00 61.44 193 PRO A O 1
ATOM 1527 N N . GLN A 1 194 ? -5.106 25.319 -7.109 1.00 54.62 194 GLN A N 1
ATOM 1528 C CA . GLN A 1 194 ? -4.764 26.727 -6.941 1.00 54.62 194 GLN A CA 1
ATOM 1529 C C . GLN A 1 194 ? -5.839 27.525 -7.680 1.00 54.62 194 GLN A C 1
ATOM 1531 O O . GLN A 1 194 ? -5.972 27.403 -8.897 1.00 54.62 194 GLN A O 1
ATOM 1536 N N . ARG A 1 195 ? -6.682 28.221 -6.916 1.00 47.28 195 ARG A N 1
ATOM 1537 C CA . ARG A 1 195 ? -7.656 29.166 -7.464 1.00 47.28 195 ARG A CA 1
ATOM 1538 C C . ARG A 1 195 ? -6.956 30.438 -7.902 1.00 47.28 195 ARG A C 1
ATOM 1540 O O . ARG A 1 195 ? -6.027 30.848 -7.171 1.00 47.28 195 ARG A O 1
#